Protein AF-A0A956IHJ5-F1 (afdb_monomer_lite)

Sequence (239 aa):
MALGIDVPEEQRDAATYAVAALHALGREERRGRRPVRLLEAGHATWNQFRGRLGARHLLELLLEDGAVTQPRAFTVPEGLDLSVLSHGLVAGWLSEVPSLALEAPGEDYIGEQAARLGVSTRLAKSSLHRLKPHHRVLELPGSGGQLAYHLVTTHDDVYLQDVFTIACGDWREATLAGLVAVEVGLSGDAPVWLDPELRRARKDGRVWDYVVGLDPAKGGRFESLLLQQWFPKATVLLV

pLDDT: mean 93.44, std 7.63, range [40.56, 98.62]

Structure (mmCIF, N/CA/C/O backbone):
data_AF-A0A956IHJ5-F1
#
_entry.id   AF-A0A956IHJ5-F1
#
loop_
_atom_site.group_PDB
_atom_site.id
_atom_site.type_symbol
_atom_site.label_atom_id
_atom_site.label_alt_id
_atom_site.label_comp_id
_atom_site.label_asym_id
_atom_site.label_entity_id
_atom_site.label_seq_id
_atom_site.pdbx_PDB_ins_code
_atom_site.Cartn_x
_atom_site.Cartn_y
_atom_site.Cartn_z
_atom_site.occupancy
_atom_site.B_iso_or_equiv
_atom_site.auth_seq_id
_atom_site.auth_comp_id
_atom_site.auth_asym_id
_atom_site.auth_atom_id
_atom_site.pdbx_PDB_model_num
ATOM 1 N N . MET A 1 1 ? -18.664 -1.219 -2.861 1.00 40.56 1 MET A N 1
ATOM 2 C CA . MET A 1 1 ? -18.929 0.176 -2.439 1.00 40.56 1 MET A CA 1
ATOM 3 C C . MET A 1 1 ? -19.395 0.142 -0.981 1.00 40.56 1 MET A C 1
ATOM 5 O O . MET A 1 1 ? -20.585 0.219 -0.742 1.00 40.56 1 MET A O 1
ATOM 9 N N . ALA A 1 2 ? -18.497 -0.123 -0.022 1.00 50.00 2 ALA A N 1
ATOM 10 C CA . ALA A 1 2 ? -18.907 -0.554 1.328 1.00 50.00 2 ALA A CA 1
ATOM 11 C C . ALA A 1 2 ? -18.588 0.433 2.466 1.00 50.00 2 ALA A C 1
ATOM 13 O O . ALA A 1 2 ? -18.935 0.140 3.590 1.00 50.00 2 ALA A O 1
ATOM 14 N N . LEU A 1 3 ? -17.941 1.572 2.185 1.00 59.00 3 LEU A N 1
ATOM 15 C CA . LEU A 1 3 ? -17.583 2.601 3.186 1.00 59.00 3 LEU A CA 1
ATOM 16 C C . LEU A 1 3 ? -17.992 4.012 2.700 1.00 59.00 3 LEU A C 1
ATOM 18 O O . LEU A 1 3 ? -17.379 5.024 3.043 1.00 59.00 3 LEU A O 1
ATOM 22 N N . GLY A 1 4 ? -18.986 4.060 1.804 1.00 53.56 4 GLY A N 1
ATOM 23 C CA . GLY A 1 4 ? -19.411 5.248 1.064 1.00 53.56 4 GLY A CA 1
ATOM 24 C C . GLY A 1 4 ? -20.445 6.067 1.824 1.00 53.56 4 GLY A C 1
ATOM 25 O O . GLY A 1 4 ? -21.629 6.008 1.511 1.00 53.56 4 GLY A O 1
ATOM 26 N N . ILE A 1 5 ? -19.988 6.845 2.799 1.00 54.56 5 ILE A N 1
ATOM 27 C CA . ILE A 1 5 ? -20.696 8.066 3.195 1.00 54.56 5 ILE A CA 1
ATOM 28 C C . ILE A 1 5 ? -20.313 9.142 2.172 1.00 54.56 5 ILE A C 1
ATOM 30 O O . ILE A 1 5 ? -19.213 9.100 1.625 1.00 54.56 5 ILE A O 1
ATOM 34 N N . ASP A 1 6 ? -21.220 10.064 1.866 1.00 69.88 6 ASP A N 1
ATOM 35 C CA . ASP A 1 6 ? -20.956 11.208 0.992 1.00 69.88 6 ASP A CA 1
ATOM 36 C C . ASP A 1 6 ? -19.855 12.076 1.635 1.00 69.88 6 ASP A C 1
ATOM 38 O O . ASP A 1 6 ? -20.114 12.888 2.525 1.00 69.88 6 ASP A O 1
ATOM 42 N N . VAL A 1 7 ? -18.592 11.788 1.302 1.00 80.44 7 VAL A N 1
ATOM 43 C CA . VAL A 1 7 ? -17.428 12.442 1.908 1.00 80.44 7 VAL A CA 1
ATOM 44 C C . VAL A 1 7 ? -17.191 13.771 1.184 1.00 80.44 7 VAL A C 1
ATOM 46 O O . VAL A 1 7 ? -16.996 13.755 -0.043 1.00 80.44 7 VAL A O 1
ATOM 49 N N . PRO A 1 8 ? -17.163 14.906 1.914 1.00 82.94 8 PRO A N 1
ATOM 50 C CA . PRO A 1 8 ? -16.840 16.209 1.339 1.00 82.94 8 PRO A CA 1
ATOM 51 C C . PRO A 1 8 ? -15.524 16.167 0.566 1.00 82.94 8 PRO A C 1
ATOM 53 O O . PRO A 1 8 ? -14.603 15.445 0.951 1.00 82.94 8 PRO A O 1
ATOM 56 N N . GLU A 1 9 ? -15.431 16.922 -0.528 1.00 84.44 9 GLU A N 1
ATOM 57 C CA . GLU A 1 9 ? -14.286 16.869 -1.442 1.00 84.44 9 GLU A CA 1
ATOM 58 C C . GLU A 1 9 ? -12.955 17.103 -0.719 1.00 84.44 9 GLU A C 1
ATOM 60 O O . GLU A 1 9 ? -11.996 16.364 -0.939 1.00 84.44 9 GLU A O 1
ATOM 65 N N . GLU A 1 10 ? -12.939 18.033 0.234 1.00 85.50 10 GLU A N 1
ATOM 66 C CA . GLU A 1 10 ? -11.783 18.364 1.062 1.00 85.50 10 GLU A CA 1
ATOM 67 C C . GLU A 1 10 ? -11.339 17.242 2.019 1.00 85.50 10 GLU A C 1
ATOM 69 O O . GLU A 1 10 ? -10.207 17.255 2.496 1.00 85.50 10 GLU A O 1
ATOM 74 N N . GLN A 1 11 ? -12.194 16.249 2.288 1.00 89.25 11 GLN A N 1
ATOM 75 C CA . GLN A 1 11 ? -11.894 15.106 3.162 1.00 89.25 11 GLN A CA 1
ATOM 76 C C . GLN A 1 11 ? -11.599 13.820 2.379 1.00 89.25 11 GLN A C 1
ATOM 78 O O . GLN A 1 11 ? -11.208 12.817 2.980 1.00 89.25 11 GLN A O 1
ATOM 83 N N . ARG A 1 12 ? -11.788 13.813 1.050 1.00 91.88 12 ARG A N 1
ATOM 84 C CA . ARG A 1 12 ? -11.755 12.583 0.239 1.00 91.88 12 ARG A CA 1
ATOM 85 C C . ARG A 1 12 ? -10.431 11.846 0.317 1.00 91.88 12 ARG A C 1
ATOM 87 O O . ARG A 1 12 ? -10.446 10.626 0.452 1.00 91.88 12 ARG A O 1
ATOM 94 N N . ASP A 1 13 ? -9.306 12.549 0.262 1.00 94.94 13 ASP A N 1
ATOM 95 C CA . ASP A 1 13 ? -7.992 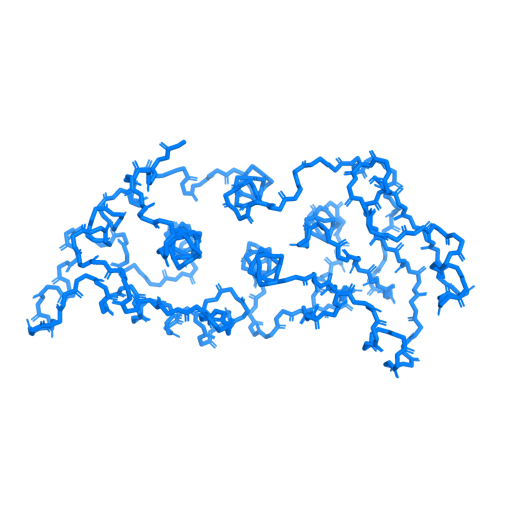11.899 0.290 1.00 94.94 13 ASP A CA 1
ATOM 96 C C . ASP A 1 13 ? -7.701 11.273 1.661 1.00 94.94 13 ASP A C 1
ATOM 98 O O . ASP A 1 13 ? -7.344 10.094 1.738 1.00 94.94 13 ASP A O 1
ATOM 102 N N . ALA A 1 14 ? -7.958 12.012 2.746 1.00 96.25 14 ALA A N 1
ATOM 103 C CA . ALA A 1 14 ? -7.818 11.509 4.112 1.00 96.25 14 ALA A CA 1
ATOM 104 C C . ALA A 1 14 ? -8.743 10.306 4.368 1.00 96.25 14 ALA A C 1
ATOM 106 O O . ALA A 1 14 ? -8.318 9.297 4.932 1.00 96.25 14 ALA A O 1
ATOM 107 N N . ALA A 1 15 ? -9.992 10.381 3.898 1.00 96.19 15 ALA A N 1
ATOM 108 C CA . ALA A 1 15 ? -10.959 9.295 3.999 1.00 96.19 15 ALA A CA 1
ATOM 109 C C . ALA A 1 15 ? -10.533 8.066 3.189 1.00 96.19 15 ALA A C 1
ATOM 111 O O . ALA A 1 15 ? -10.585 6.950 3.700 1.00 96.19 15 ALA A O 1
ATOM 112 N N . THR A 1 16 ? -10.073 8.265 1.952 1.00 96.75 16 THR A N 1
ATOM 113 C CA . THR A 1 16 ? -9.624 7.185 1.063 1.00 96.75 16 THR A CA 1
ATOM 114 C C . THR A 1 16 ? -8.462 6.421 1.687 1.00 96.75 16 THR A C 1
ATOM 116 O O . THR A 1 16 ? -8.499 5.189 1.749 1.00 96.75 16 THR A O 1
ATOM 119 N N . TYR A 1 17 ? -7.469 7.144 2.210 1.00 98.12 17 TYR A N 1
ATOM 120 C CA . TYR A 1 17 ? -6.358 6.555 2.946 1.00 98.12 17 TYR A CA 1
ATOM 121 C C . TYR A 1 17 ? -6.836 5.797 4.196 1.00 98.12 17 TYR A C 1
ATOM 123 O O . TYR A 1 17 ? -6.528 4.615 4.352 1.00 98.12 17 TYR A O 1
ATOM 131 N N . ALA A 1 18 ? -7.632 6.441 5.058 1.00 97.94 18 ALA A N 1
ATOM 132 C CA . ALA A 1 18 ? -8.097 5.852 6.314 1.00 97.94 18 ALA A CA 1
ATOM 133 C C . ALA A 1 18 ? -8.890 4.556 6.091 1.00 97.94 18 ALA A C 1
ATOM 135 O O . ALA A 1 18 ? -8.658 3.553 6.759 1.00 97.94 18 ALA A O 1
ATOM 136 N N . VAL A 1 19 ? -9.790 4.550 5.110 1.00 97.31 19 VAL A N 1
ATOM 137 C CA . VAL A 1 19 ? -10.592 3.386 4.717 1.00 97.31 19 VAL A CA 1
ATOM 138 C C . VAL A 1 19 ? -9.712 2.261 4.163 1.00 97.31 19 VAL A C 1
ATOM 140 O O . VAL A 1 19 ? -9.904 1.094 4.520 1.00 97.31 19 VAL A O 1
ATOM 143 N N . ALA A 1 20 ? -8.724 2.584 3.322 1.00 98.06 20 ALA A N 1
ATOM 144 C CA . ALA A 1 20 ? -7.775 1.599 2.811 1.00 98.06 20 ALA A CA 1
ATOM 145 C C . ALA A 1 20 ? -6.973 0.942 3.947 1.00 98.06 20 ALA A C 1
ATOM 147 O O . ALA A 1 20 ? -6.868 -0.289 3.994 1.00 98.06 20 ALA A O 1
ATOM 148 N N . ALA A 1 21 ? -6.485 1.751 4.889 1.00 98.31 21 ALA A N 1
ATOM 149 C CA . ALA A 1 21 ? -5.715 1.300 6.039 1.00 98.31 21 ALA A CA 1
ATOM 150 C C . ALA A 1 21 ? -6.557 0.493 7.043 1.00 98.31 21 ALA A C 1
ATOM 152 O O . ALA A 1 21 ? -6.111 -0.560 7.494 1.00 98.31 21 ALA A O 1
ATOM 153 N N . LEU A 1 22 ? -7.796 0.906 7.338 1.00 98.19 22 LEU A N 1
ATOM 154 C CA . LEU A 1 22 ? -8.719 0.144 8.190 1.00 98.19 22 LEU A CA 1
ATOM 155 C C . LEU A 1 22 ? -9.038 -1.234 7.600 1.00 98.19 22 LEU A C 1
ATOM 157 O O . LEU A 1 22 ? -9.044 -2.222 8.332 1.00 98.19 22 LEU A O 1
ATOM 161 N N . HIS A 1 23 ? -9.252 -1.329 6.282 1.00 98.12 23 HIS A N 1
ATOM 162 C CA . HIS A 1 23 ? -9.453 -2.626 5.631 1.00 98.12 23 HIS A CA 1
ATOM 163 C C . HIS A 1 23 ? -8.224 -3.532 5.810 1.00 98.12 23 HIS A C 1
ATOM 165 O O . HIS A 1 23 ? -8.366 -4.709 6.143 1.00 98.12 23 HIS A O 1
ATOM 171 N N . ALA A 1 24 ? -7.022 -2.975 5.644 1.00 98.25 24 ALA A N 1
ATOM 172 C CA . ALA A 1 24 ? -5.775 -3.709 5.817 1.00 98.25 24 ALA A CA 1
ATOM 173 C C . ALA A 1 24 ? -5.567 -4.180 7.264 1.00 98.25 24 ALA A C 1
ATOM 175 O O . ALA A 1 24 ? -5.260 -5.347 7.489 1.00 98.25 24 ALA A O 1
ATOM 176 N N . LEU A 1 25 ? -5.796 -3.309 8.250 1.00 98.38 25 LEU A N 1
ATOM 177 C CA . LEU A 1 25 ? -5.699 -3.659 9.670 1.00 98.38 25 LEU A CA 1
ATOM 178 C C . LEU A 1 25 ? -6.711 -4.742 10.055 1.00 98.38 25 LEU A C 1
ATOM 180 O O . LEU A 1 25 ? -6.343 -5.718 10.702 1.00 98.38 25 LEU A O 1
ATOM 184 N N . GLY A 1 26 ? -7.965 -4.618 9.607 1.00 98.00 26 GLY A N 1
ATOM 185 C CA . GLY A 1 26 ? -8.998 -5.620 9.874 1.00 98.00 26 GLY A CA 1
ATOM 186 C C . GLY A 1 26 ? -8.627 -6.982 9.290 1.00 98.00 26 GLY A C 1
ATOM 187 O O . GLY A 1 26 ? -8.802 -8.012 9.937 1.00 98.00 26 GLY A O 1
ATOM 188 N N . ARG A 1 27 ? -8.041 -6.992 8.091 1.00 97.94 27 ARG A N 1
ATOM 189 C CA . ARG A 1 27 ? -7.513 -8.202 7.455 1.00 97.94 27 ARG A CA 1
ATOM 190 C C . ARG A 1 27 ? -6.349 -8.813 8.238 1.00 97.94 27 ARG A C 1
ATOM 192 O O . ARG A 1 27 ? -6.328 -10.028 8.423 1.00 97.94 27 ARG A O 1
ATOM 199 N N . GLU A 1 28 ? -5.421 -8.003 8.741 1.00 97.75 28 GLU A N 1
ATOM 200 C CA . GLU A 1 28 ? -4.313 -8.484 9.575 1.00 97.75 28 GLU A CA 1
ATOM 201 C C . GLU A 1 28 ? -4.780 -9.101 10.893 1.00 97.75 28 GLU A C 1
ATOM 203 O O . GLU A 1 28 ? -4.297 -10.169 11.277 1.00 97.75 28 GLU A O 1
ATOM 208 N N . GLU A 1 29 ? -5.735 -8.464 11.571 1.00 97.81 29 GLU A N 1
ATOM 209 C CA . GLU A 1 29 ? -6.336 -9.013 12.788 1.00 97.81 29 GLU A CA 1
ATOM 210 C C . GLU A 1 29 ? -7.086 -10.314 12.496 1.00 97.81 29 GLU A C 1
ATOM 212 O O . GLU A 1 29 ? -6.919 -11.300 13.212 1.00 97.81 29 GLU A O 1
ATOM 217 N N . ARG A 1 30 ? -7.862 -10.359 11.402 1.00 97.62 30 ARG A N 1
ATOM 218 C CA . ARG A 1 30 ? -8.595 -11.564 10.991 1.00 97.62 30 ARG A CA 1
ATOM 219 C C . ARG A 1 30 ? -7.663 -12.742 10.711 1.00 97.62 30 ARG A C 1
ATOM 221 O O . ARG A 1 30 ? -7.997 -13.872 11.048 1.00 97.62 30 ARG A O 1
ATOM 228 N N . ARG A 1 31 ? -6.490 -12.478 10.134 1.00 95.94 31 ARG A N 1
ATOM 229 C CA . ARG A 1 31 ? -5.446 -13.480 9.865 1.00 95.94 31 ARG A CA 1
ATOM 230 C C . ARG A 1 31 ? -4.601 -13.841 11.088 1.00 95.94 31 ARG A C 1
ATOM 232 O O . ARG A 1 31 ? -3.691 -14.655 10.967 1.00 95.94 31 ARG A O 1
ATOM 239 N N . GLY A 1 32 ? -4.845 -13.216 12.240 1.00 95.94 32 GLY A N 1
ATOM 240 C CA . GLY A 1 32 ? -4.048 -13.419 13.449 1.00 95.94 32 GLY A CA 1
ATOM 241 C C . GLY A 1 32 ? -2.620 -12.870 13.353 1.00 95.94 32 GLY A C 1
ATOM 242 O O . GLY A 1 32 ? -1.779 -13.225 14.175 1.00 95.94 32 GLY A O 1
ATOM 243 N N . ARG A 1 33 ? -2.328 -12.005 12.368 1.00 94.62 33 ARG A N 1
ATOM 244 C CA . ARG A 1 33 ? -1.021 -11.334 12.225 1.00 94.62 33 ARG A CA 1
ATOM 245 C C . ARG A 1 33 ? -0.887 -10.123 13.151 1.00 94.62 33 ARG A C 1
ATOM 247 O O . ARG A 1 33 ? 0.222 -9.647 13.381 1.00 94.62 33 ARG A O 1
ATOM 254 N N . ARG A 1 34 ? -2.005 -9.638 13.704 1.00 94.69 34 ARG A N 1
ATOM 255 C CA . ARG A 1 34 ? -2.068 -8.539 14.677 1.00 94.69 34 ARG A CA 1
ATOM 256 C C . ARG A 1 34 ? -3.033 -8.858 15.827 1.00 94.69 34 ARG A C 1
ATOM 258 O O . ARG A 1 34 ? -3.986 -9.609 15.617 1.00 94.69 34 ARG A O 1
ATOM 265 N N . PRO A 1 35 ? -2.815 -8.289 17.030 1.00 94.06 35 PRO A N 1
ATOM 266 C CA . PRO A 1 35 ? -3.776 -8.379 18.126 1.00 94.06 35 PRO A CA 1
ATOM 267 C C . PRO A 1 35 ? -5.128 -7.784 17.733 1.00 94.06 35 PRO A C 1
ATOM 269 O O . PRO A 1 35 ? -5.169 -6.733 17.104 1.00 94.06 35 PRO A O 1
ATOM 272 N N . VAL A 1 36 ? -6.218 -8.421 18.160 1.00 96.06 36 VAL A N 1
ATOM 273 C CA . VAL A 1 36 ? -7.580 -7.972 17.851 1.00 96.06 36 VAL A CA 1
ATOM 274 C C . VAL A 1 36 ? -7.931 -6.723 18.659 1.00 96.06 36 VAL A C 1
ATOM 276 O O . VAL A 1 36 ? -8.017 -6.784 19.885 1.00 96.06 36 VAL A O 1
ATOM 279 N N . ARG A 1 37 ? -8.144 -5.599 17.974 1.00 94.19 37 ARG A N 1
ATOM 280 C CA . ARG A 1 37 ? -8.586 -4.321 18.552 1.00 94.19 37 ARG A CA 1
ATOM 281 C C . ARG A 1 37 ? -9.636 -3.654 17.677 1.00 94.19 37 ARG A C 1
ATOM 283 O O . ARG A 1 37 ? -10.637 -3.170 18.190 1.00 94.19 37 ARG A O 1
ATOM 290 N N . LEU A 1 38 ? -9.438 -3.665 16.362 1.00 95.75 38 LEU A N 1
ATOM 291 C CA . LEU A 1 38 ? -10.394 -3.166 15.379 1.00 95.75 38 LEU A CA 1
ATOM 292 C C . LEU A 1 38 ? -11.608 -4.095 15.245 1.00 95.75 38 LEU A C 1
ATOM 294 O O . LEU A 1 38 ? -12.737 -3.615 15.141 1.00 95.75 38 LEU A O 1
ATOM 298 N N . LEU A 1 39 ? -11.388 -5.412 15.285 1.00 96.88 39 LEU A N 1
ATOM 299 C CA . LEU A 1 39 ? -12.449 -6.425 15.240 1.00 96.88 39 LEU A CA 1
ATOM 300 C C . LEU A 1 39 ? -12.989 -6.807 16.629 1.00 96.88 39 LEU A C 1
ATOM 302 O O . LEU A 1 39 ? -13.813 -7.716 16.737 1.00 96.88 39 LEU A O 1
ATOM 306 N N . GLU A 1 40 ? -12.540 -6.137 17.694 1.00 95.75 40 GLU A N 1
ATOM 307 C CA . GLU A 1 40 ? -13.079 -6.333 19.040 1.00 95.75 40 GLU A CA 1
ATOM 308 C C . GLU A 1 40 ? -14.560 -5.924 19.080 1.00 95.75 40 GLU A C 1
ATOM 310 O O . GLU A 1 40 ? -14.928 -4.821 18.668 1.00 95.75 40 GLU A O 1
ATOM 315 N N . ALA A 1 41 ? -15.420 -6.798 19.612 1.00 92.56 41 ALA A N 1
ATOM 316 C CA . ALA A 1 41 ? -16.854 -6.542 19.697 1.00 92.56 41 ALA A CA 1
ATOM 317 C C . ALA A 1 41 ? -17.141 -5.242 20.469 1.00 92.56 41 ALA A C 1
ATOM 319 O O . ALA A 1 41 ? -16.843 -5.124 21.659 1.00 92.56 41 ALA A O 1
ATOM 320 N N . GLY A 1 42 ? -17.712 -4.259 19.768 1.00 89.62 42 GLY A N 1
ATOM 321 C CA . GLY A 1 42 ? -18.032 -2.948 20.327 1.00 89.62 42 GLY A CA 1
ATOM 322 C C . GLY A 1 42 ? -16.822 -2.175 20.856 1.00 89.62 42 GLY A C 1
ATOM 323 O O . GLY A 1 42 ? -17.024 -1.291 21.685 1.00 89.62 42 GLY A O 1
ATOM 324 N N . HIS A 1 43 ? -15.594 -2.517 20.440 1.00 94.25 43 HIS A N 1
ATOM 325 C CA . HIS A 1 43 ? -14.345 -1.889 20.897 1.00 94.25 43 HIS A CA 1
ATOM 326 C C . HIS A 1 43 ? -14.292 -1.749 22.428 1.00 94.25 43 HIS A C 1
ATOM 328 O O . HIS A 1 43 ? -14.033 -0.664 22.957 1.00 94.25 43 HIS A O 1
ATOM 334 N N . ALA A 1 44 ? -14.648 -2.822 23.146 1.00 93.62 44 ALA A N 1
ATOM 335 C CA . ALA A 1 44 ? -14.844 -2.821 24.596 1.00 93.62 44 ALA A CA 1
ATOM 336 C C . ALA A 1 44 ? -13.630 -2.274 25.365 1.00 93.62 44 ALA A C 1
ATOM 338 O O . ALA A 1 44 ? -13.793 -1.407 26.228 1.00 93.62 44 ALA A O 1
ATOM 339 N N . THR A 1 45 ? -12.419 -2.707 25.007 1.00 93.50 45 THR A N 1
ATOM 340 C CA . THR A 1 45 ? -11.174 -2.240 25.625 1.00 93.50 45 THR A CA 1
ATOM 341 C C . THR A 1 45 ? -10.983 -0.744 25.392 1.00 93.50 45 THR A C 1
ATOM 343 O O . THR A 1 45 ? -10.755 0.016 26.334 1.00 93.50 45 THR A O 1
ATOM 346 N N . TRP A 1 46 ? -11.141 -0.276 24.152 1.00 94.69 46 TRP A N 1
ATOM 347 C CA . TRP A 1 46 ? -11.056 1.154 23.849 1.00 94.69 46 TRP A CA 1
ATOM 348 C C . TRP A 1 46 ? -12.088 1.959 24.645 1.00 94.69 46 TRP A C 1
ATOM 350 O O . TRP A 1 46 ? -11.749 2.958 25.276 1.00 94.69 46 TRP A O 1
ATOM 360 N N . ASN A 1 47 ? -13.340 1.506 24.681 1.00 93.88 47 ASN A N 1
ATOM 361 C CA . ASN A 1 47 ? -14.416 2.191 25.391 1.00 93.88 47 ASN A CA 1
ATOM 362 C C . ASN A 1 47 ? -14.180 2.291 26.901 1.00 93.88 47 ASN A C 1
ATOM 364 O O . ASN A 1 47 ? -14.612 3.272 27.508 1.00 93.88 47 ASN A O 1
ATOM 368 N N . GLN A 1 48 ? -13.451 1.343 27.489 1.00 95.00 48 GLN A N 1
ATOM 369 C CA . GLN A 1 48 ? -13.047 1.393 28.891 1.00 95.00 48 GLN A CA 1
ATOM 370 C C . GLN A 1 48 ? -11.972 2.461 29.165 1.00 95.00 48 GLN A C 1
ATOM 372 O O . GLN A 1 48 ? -12.030 3.125 30.200 1.00 95.00 48 GLN A O 1
ATOM 377 N N . PHE A 1 49 ? -11.006 2.651 28.257 1.00 93.06 49 PHE A N 1
ATOM 378 C CA . PHE A 1 49 ? -9.817 3.483 28.511 1.00 93.06 49 PHE A CA 1
ATOM 379 C C . PHE A 1 49 ? -9.793 4.838 27.787 1.00 93.06 49 PHE A C 1
ATOM 381 O O . PHE A 1 49 ? -9.000 5.705 28.151 1.00 93.06 49 PHE A O 1
ATOM 388 N N . ARG A 1 50 ? -10.664 5.073 26.799 1.00 93.56 50 ARG A N 1
ATOM 389 C CA . ARG A 1 50 ? -10.595 6.259 25.923 1.00 93.56 50 ARG A CA 1
ATOM 390 C C . ARG A 1 50 ? -10.800 7.605 26.622 1.00 93.56 50 ARG A C 1
ATOM 392 O O . ARG A 1 50 ? -10.420 8.642 26.081 1.00 93.56 50 ARG A O 1
ATOM 399 N N . GLY A 1 51 ? -11.458 7.636 27.782 1.00 94.38 51 GLY A N 1
ATOM 400 C CA . GLY A 1 51 ? -11.844 8.886 28.443 1.00 94.38 51 GLY A CA 1
ATOM 401 C C . GLY A 1 51 ? -12.641 9.809 27.506 1.00 94.38 51 GLY A C 1
ATOM 402 O O . GLY A 1 51 ? -13.758 9.485 27.108 1.00 94.38 51 GLY A O 1
ATOM 403 N N . ARG A 1 52 ? -12.064 10.965 27.142 1.00 93.06 52 ARG A N 1
ATOM 404 C CA . ARG A 1 52 ? -12.677 11.954 26.225 1.00 93.06 52 ARG A CA 1
ATOM 405 C C . ARG A 1 52 ? -12.372 11.707 24.739 1.00 93.06 52 ARG A C 1
ATOM 407 O O . ARG A 1 52 ? -12.902 12.418 23.889 1.00 93.06 52 ARG A O 1
ATOM 414 N N . LEU A 1 53 ? -11.528 10.731 24.408 1.00 96.69 53 LEU A N 1
ATOM 415 C CA . LEU A 1 53 ? -11.106 10.457 23.034 1.00 96.69 53 LEU A CA 1
ATOM 416 C C . LEU A 1 53 ? -12.217 9.753 22.246 1.00 96.69 53 LEU A C 1
ATOM 418 O O . LEU A 1 53 ? -12.742 8.735 22.681 1.00 96.69 53 LEU A O 1
ATOM 422 N N . GLY A 1 54 ? -12.597 10.286 21.082 1.00 95.50 54 GLY A N 1
ATOM 423 C CA . GLY A 1 54 ? -13.564 9.664 20.160 1.00 95.50 54 GLY A CA 1
ATOM 424 C C . GLY A 1 54 ? -12.964 8.736 19.090 1.00 95.50 54 GLY A C 1
ATOM 425 O O . GLY A 1 54 ? -11.759 8.528 19.047 1.00 95.50 54 GLY A O 1
ATOM 426 N N . ALA A 1 55 ? -13.817 8.248 18.177 1.00 95.94 55 ALA A N 1
ATOM 427 C CA . ALA A 1 55 ? -13.485 7.261 17.134 1.00 95.94 55 ALA A CA 1
ATOM 428 C C . ALA A 1 55 ? -12.291 7.629 16.229 1.00 95.94 55 ALA A C 1
ATOM 430 O O . ALA A 1 55 ? -11.454 6.775 15.966 1.00 95.94 55 ALA A O 1
ATOM 431 N N . ARG A 1 56 ? -12.157 8.897 15.809 1.00 96.62 56 ARG A N 1
ATOM 432 C CA . ARG A 1 56 ? -10.967 9.378 15.085 1.00 96.62 56 ARG A CA 1
ATOM 433 C C . ARG A 1 56 ? -9.650 9.092 15.820 1.00 96.62 56 ARG A C 1
ATOM 435 O O . ARG A 1 56 ? -8.709 8.646 15.185 1.00 96.62 56 ARG A O 1
ATOM 442 N N . HIS A 1 57 ? -9.593 9.271 17.140 1.00 97.50 57 HIS A N 1
ATOM 443 C CA . HIS A 1 57 ? -8.367 8.987 17.896 1.00 97.50 57 HIS A CA 1
ATOM 444 C C . HIS A 1 57 ? -8.074 7.483 17.976 1.00 97.50 57 HIS A C 1
ATOM 446 O O . HIS A 1 57 ? -6.916 7.096 18.044 1.00 97.50 57 HIS A O 1
ATOM 452 N N . LEU A 1 58 ? -9.104 6.624 17.950 1.00 97.50 58 LEU A N 1
ATOM 453 C CA . LEU A 1 58 ? -8.895 5.178 17.821 1.00 97.50 58 LEU A CA 1
ATOM 454 C C . LEU A 1 58 ? -8.287 4.843 16.455 1.00 97.50 58 LEU A C 1
ATOM 456 O O . LEU A 1 58 ? -7.349 4.059 16.394 1.00 97.50 58 LEU A O 1
ATOM 460 N N . LEU A 1 59 ? -8.786 5.452 15.374 1.00 97.75 59 LEU A N 1
ATOM 461 C CA . LEU A 1 59 ? -8.183 5.318 14.045 1.00 97.75 59 LEU A CA 1
ATOM 462 C C . LEU A 1 59 ? -6.709 5.751 14.060 1.00 97.75 59 LEU A C 1
ATOM 464 O O . LEU A 1 59 ? -5.864 4.985 13.616 1.00 97.75 59 LEU A O 1
ATOM 468 N N . GLU A 1 60 ? -6.399 6.937 14.588 1.00 97.81 60 GLU A N 1
ATOM 469 C CA . GLU A 1 60 ? -5.021 7.444 14.697 1.00 97.81 60 GLU A CA 1
ATOM 470 C C . GLU A 1 60 ? -4.126 6.467 15.478 1.00 97.81 60 GLU A C 1
ATOM 472 O O . GLU A 1 60 ? -3.085 6.063 14.969 1.00 97.81 60 GLU A O 1
ATOM 477 N N . LEU A 1 61 ? -4.581 5.981 16.638 1.00 97.25 61 LEU A N 1
ATOM 478 C CA . LEU A 1 61 ? -3.849 5.000 17.446 1.00 97.25 61 LEU A CA 1
ATOM 479 C C . LEU A 1 61 ? -3.598 3.680 16.696 1.00 97.25 61 LEU A C 1
ATOM 481 O O . LEU A 1 61 ? -2.500 3.129 16.745 1.00 97.25 61 LEU A O 1
ATOM 485 N N . LEU A 1 62 ? -4.606 3.161 15.990 1.00 97.75 62 LEU A N 1
ATOM 486 C CA . LEU A 1 62 ? -4.473 1.935 15.197 1.00 97.75 62 LEU A CA 1
ATOM 487 C C . LEU A 1 62 ? -3.453 2.098 14.059 1.00 97.75 62 LEU A C 1
ATOM 489 O O . LEU A 1 62 ? -2.721 1.157 13.750 1.00 97.75 62 LEU A O 1
ATOM 493 N N . LEU A 1 63 ? -3.400 3.281 13.441 1.00 98.12 63 LEU A N 1
ATOM 494 C CA . LEU A 1 63 ? -2.425 3.607 12.402 1.00 98.12 63 LEU A CA 1
ATOM 495 C C . LEU A 1 63 ? -1.013 3.752 12.973 1.00 98.12 63 LEU A C 1
ATOM 497 O O . LEU A 1 63 ? -0.080 3.197 12.399 1.00 98.12 63 LEU A O 1
ATOM 501 N N . GLU A 1 64 ? -0.856 4.435 14.107 1.00 97.50 64 GLU A N 1
ATOM 502 C CA . GLU A 1 64 ? 0.426 4.568 14.807 1.00 97.50 64 GLU A CA 1
ATOM 503 C C . GLU A 1 64 ? 1.007 3.191 15.162 1.00 97.50 64 GLU A C 1
ATOM 505 O O . GLU A 1 64 ? 2.144 2.885 14.799 1.00 97.50 64 GLU A O 1
ATOM 510 N N . ASP A 1 65 ? 0.201 2.310 15.759 1.00 96.50 65 ASP A N 1
ATOM 511 C CA . ASP A 1 65 ? 0.604 0.936 16.079 1.00 96.50 65 ASP A CA 1
ATOM 512 C C . ASP A 1 65 ? 0.869 0.089 14.823 1.00 96.50 65 ASP A C 1
ATOM 514 O O . ASP A 1 65 ? 1.772 -0.759 14.784 1.00 96.50 65 ASP A O 1
ATOM 518 N N . GLY A 1 66 ? 0.087 0.314 13.765 1.00 96.81 66 GLY A N 1
ATOM 519 C CA . GLY A 1 66 ? 0.324 -0.241 12.437 1.00 96.81 66 GLY A CA 1
ATOM 520 C C . GLY A 1 66 ? 1.719 0.109 11.922 1.00 96.81 66 GLY A C 1
ATOM 521 O O . GLY A 1 66 ? 2.491 -0.770 11.518 1.00 96.81 66 GLY A O 1
ATOM 522 N N . ALA A 1 67 ? 2.050 1.396 11.992 1.00 97.38 67 ALA A N 1
ATOM 523 C CA . ALA A 1 67 ? 3.247 1.987 11.419 1.00 97.38 67 ALA A CA 1
ATOM 524 C C . ALA A 1 67 ? 4.537 1.530 12.107 1.00 97.38 67 ALA A C 1
ATOM 526 O O . ALA A 1 67 ? 5.577 1.501 11.457 1.00 97.38 67 ALA A O 1
ATOM 527 N N . VAL A 1 68 ? 4.479 1.096 13.373 1.00 95.69 68 VAL A N 1
ATOM 528 C CA . VAL A 1 68 ? 5.642 0.529 14.086 1.00 95.69 68 VAL A CA 1
ATOM 529 C C . VAL A 1 68 ? 6.259 -0.647 13.328 1.00 95.69 68 VAL A C 1
ATOM 531 O O . VAL A 1 68 ? 7.475 -0.810 13.301 1.00 95.69 68 VAL A O 1
ATOM 534 N N . THR A 1 69 ? 5.422 -1.485 12.720 1.00 94.19 69 THR A N 1
ATOM 535 C CA . THR A 1 69 ? 5.869 -2.694 12.011 1.00 94.19 69 THR A CA 1
ATOM 536 C C . THR A 1 69 ? 5.807 -2.536 10.504 1.00 94.19 69 THR A C 1
ATOM 538 O O . THR A 1 69 ? 6.613 -3.134 9.809 1.00 94.19 69 THR A O 1
ATOM 541 N N . GLN A 1 70 ? 4.871 -1.748 9.979 1.00 96.31 70 GLN A N 1
ATOM 542 C CA . GLN A 1 70 ? 4.636 -1.603 8.540 1.00 96.31 70 GLN A CA 1
ATOM 543 C C . GLN A 1 70 ? 4.463 -0.111 8.190 1.00 96.31 70 GLN A C 1
ATOM 545 O O . GLN A 1 70 ? 3.379 0.315 7.779 1.00 96.31 70 GLN A O 1
ATOM 550 N N . PRO A 1 71 ? 5.518 0.712 8.358 1.00 96.38 71 PRO A N 1
ATOM 551 C CA . PRO A 1 71 ? 5.435 2.173 8.283 1.00 96.38 71 PRO A CA 1
ATOM 552 C C . PRO A 1 71 ? 4.882 2.670 6.950 1.00 96.38 71 PRO A C 1
ATOM 554 O O . PRO A 1 71 ? 4.005 3.526 6.919 1.00 96.38 71 PRO A O 1
ATOM 557 N N . ARG A 1 72 ? 5.306 2.082 5.824 1.00 95.62 72 ARG A N 1
ATOM 558 C CA . ARG A 1 72 ? 4.857 2.526 4.494 1.00 95.62 72 ARG A CA 1
ATOM 559 C C . ARG A 1 72 ? 3.341 2.413 4.286 1.00 95.62 72 ARG A C 1
ATOM 561 O O . ARG A 1 72 ? 2.792 3.175 3.497 1.00 95.62 72 ARG A O 1
ATOM 568 N N . ALA A 1 73 ? 2.691 1.462 4.954 1.00 96.94 73 ALA A N 1
ATOM 569 C CA . ALA A 1 73 ? 1.255 1.234 4.837 1.00 96.94 73 ALA A CA 1
ATOM 570 C C . ALA A 1 73 ? 0.425 2.135 5.763 1.00 96.94 73 ALA A C 1
ATOM 572 O O . ALA A 1 73 ? -0.686 2.509 5.394 1.00 96.94 73 ALA A O 1
ATOM 573 N N . PHE A 1 74 ? 0.946 2.442 6.957 1.00 98.06 74 PHE A N 1
ATOM 574 C CA . PHE A 1 74 ? 0.146 2.995 8.057 1.00 98.06 74 PHE A CA 1
ATOM 575 C C . PHE A 1 74 ? 0.624 4.349 8.589 1.00 98.06 74 PHE A C 1
ATOM 577 O O . PHE A 1 74 ? -0.114 5.006 9.325 1.00 98.06 74 PHE A O 1
ATOM 584 N N . THR A 1 75 ? 1.811 4.821 8.201 1.00 97.56 75 THR A N 1
ATOM 585 C CA . THR A 1 75 ? 2.171 6.227 8.393 1.00 97.56 75 THR A CA 1
ATOM 586 C C . THR A 1 75 ? 1.309 7.083 7.475 1.00 97.56 75 THR A C 1
ATOM 588 O O . THR A 1 75 ? 1.308 6.886 6.258 1.00 97.56 75 THR A O 1
ATOM 591 N N . VAL A 1 76 ? 0.597 8.049 8.063 1.00 97.75 76 VAL A N 1
ATOM 592 C CA . VAL A 1 76 ? -0.231 9.003 7.318 1.00 97.75 76 VAL A CA 1
ATOM 593 C C . VAL A 1 76 ? 0.635 9.707 6.267 1.00 97.75 76 VAL A C 1
ATOM 595 O O . VAL A 1 76 ? 1.669 10.278 6.629 1.00 97.75 76 VAL A O 1
ATOM 598 N N . PRO A 1 77 ? 0.259 9.657 4.977 1.00 96.81 77 PRO A N 1
ATOM 599 C CA . PRO A 1 77 ? 1.021 10.317 3.935 1.00 96.81 77 PRO A CA 1
ATOM 600 C C . PRO A 1 77 ? 1.173 11.818 4.169 1.00 96.81 77 PRO A C 1
ATOM 602 O O . PRO A 1 77 ? 0.268 12.485 4.672 1.00 96.81 77 PRO A O 1
ATOM 605 N N . GLU A 1 78 ? 2.317 12.355 3.752 1.00 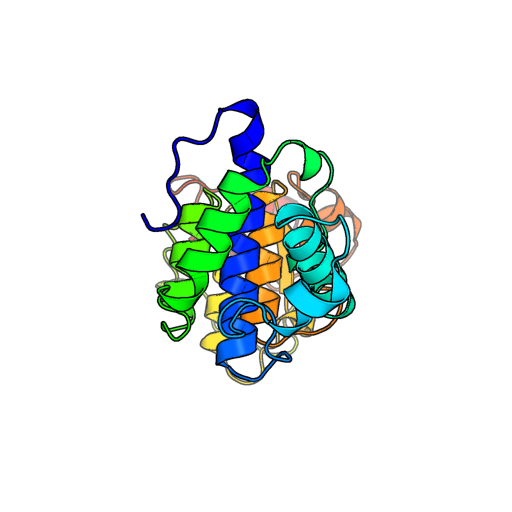93.88 78 GLU A N 1
ATOM 606 C CA . GLU A 1 78 ? 2.591 13.786 3.839 1.00 93.88 78 GLU A CA 1
ATOM 607 C C . GLU A 1 78 ? 1.517 14.596 3.097 1.00 93.88 78 GLU A C 1
ATOM 609 O O . GLU A 1 78 ? 1.137 14.271 1.971 1.00 93.88 78 GLU A O 1
ATOM 614 N N . GLY A 1 79 ? 1.025 15.653 3.744 1.00 91.62 79 GLY A N 1
ATOM 615 C CA . GLY A 1 79 ? -0.031 16.512 3.209 1.00 91.62 79 GLY A CA 1
ATOM 616 C C . GLY A 1 79 ? -1.457 16.024 3.474 1.00 91.62 79 GLY A C 1
ATOM 617 O O . GLY A 1 79 ? -2.388 16.787 3.230 1.00 91.62 79 GLY A O 1
ATOM 618 N N . LEU A 1 80 ? -1.649 14.811 4.007 1.00 95.56 80 LEU A N 1
ATOM 619 C CA . LEU A 1 80 ? -2.953 14.375 4.505 1.00 95.56 80 LEU A CA 1
ATOM 620 C C . LEU A 1 80 ? -3.109 14.731 5.983 1.00 95.56 80 LEU A C 1
ATOM 622 O O . LEU A 1 80 ? -2.203 14.525 6.787 1.00 95.56 80 LEU A O 1
ATOM 626 N N . ASP A 1 81 ? -4.290 15.224 6.340 1.00 94.88 81 ASP A N 1
ATOM 627 C CA . ASP A 1 81 ? -4.664 15.514 7.719 1.00 94.88 81 ASP A CA 1
ATOM 628 C C . ASP A 1 81 ? -5.890 14.679 8.093 1.00 94.88 81 ASP A C 1
ATOM 630 O O . ASP A 1 81 ? -6.957 14.844 7.510 1.00 94.88 81 ASP A O 1
ATOM 634 N N . LEU A 1 82 ? -5.751 13.771 9.063 1.00 95.62 82 LEU A N 1
ATOM 635 C CA . LEU A 1 82 ? -6.878 12.972 9.553 1.00 95.62 82 LEU A CA 1
ATOM 636 C C . LEU A 1 82 ? -7.807 13.772 10.473 1.00 95.62 82 LEU A C 1
ATOM 638 O O . LEU A 1 82 ? -8.942 13.349 10.694 1.00 95.62 82 LEU A O 1
ATOM 642 N N . SER A 1 83 ? -7.369 14.928 10.985 1.00 94.81 83 SER A N 1
ATOM 643 C CA . SER A 1 83 ? -8.154 15.770 11.892 1.00 94.81 83 SER A CA 1
ATOM 644 C C . SER A 1 83 ? -9.417 16.342 11.244 1.00 94.81 83 SER A C 1
ATOM 646 O O . SER A 1 83 ? -10.399 16.609 11.940 1.00 94.81 83 SER A O 1
ATOM 648 N N . VAL A 1 84 ? -9.427 16.432 9.910 1.00 94.19 84 VAL A N 1
ATOM 649 C CA . VAL A 1 84 ? -10.583 16.856 9.107 1.00 94.19 84 VAL A CA 1
ATOM 650 C C . VAL A 1 84 ? -11.727 15.836 9.131 1.00 94.19 84 VAL A C 1
ATOM 652 O O . VAL A 1 84 ? -12.864 16.182 8.816 1.00 94.19 84 VAL A O 1
ATOM 655 N N . LEU A 1 85 ? -11.452 14.581 9.506 1.00 94.81 85 LEU A N 1
ATOM 656 C CA . LEU A 1 85 ? -12.443 13.511 9.533 1.00 94.81 85 LEU A CA 1
ATOM 657 C C . LEU A 1 85 ? -13.309 13.606 10.791 1.00 94.81 85 LEU A C 1
ATOM 659 O O . 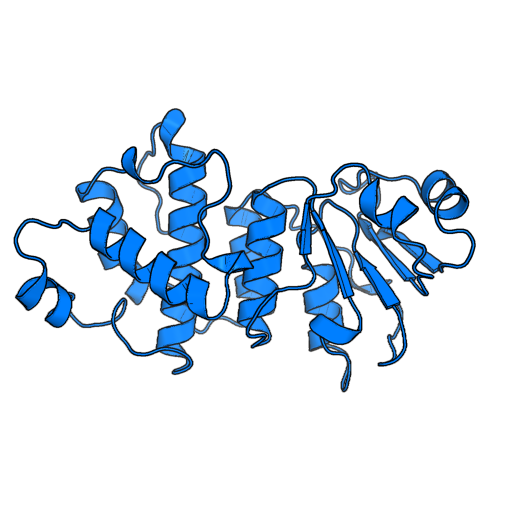LEU A 1 85 ? -12.825 13.592 11.926 1.00 94.81 85 LEU A O 1
ATOM 663 N N . SER A 1 86 ? -14.629 13.641 10.612 1.00 93.31 86 SER A N 1
ATOM 664 C CA . SER A 1 86 ? -15.537 13.676 11.759 1.00 93.31 86 SER A CA 1
ATOM 665 C C . SER A 1 86 ? -15.526 12.356 12.544 1.00 93.31 86 SER A C 1
ATOM 667 O O . SER A 1 86 ? -15.412 11.264 11.985 1.00 93.31 86 SER A O 1
ATOM 669 N N . HIS A 1 87 ? -15.733 12.434 13.862 1.00 93.62 87 HIS A N 1
ATOM 670 C CA . HIS A 1 87 ? -15.863 11.237 14.697 1.00 93.62 87 HIS A CA 1
ATOM 671 C C . HIS A 1 87 ? -17.015 10.322 14.257 1.00 93.62 87 HIS A C 1
ATOM 673 O O . HIS A 1 87 ? -16.879 9.109 14.371 1.00 93.62 87 HIS A O 1
ATOM 679 N N . GLY A 1 88 ? -18.129 10.883 13.770 1.00 93.31 88 GLY A N 1
ATOM 680 C CA . GLY A 1 88 ? -19.281 10.106 13.303 1.00 93.31 88 GLY A CA 1
ATOM 681 C C . GLY A 1 88 ? -18.972 9.307 12.038 1.00 93.31 88 GLY A C 1
ATOM 682 O O . GLY A 1 88 ? -19.312 8.131 11.965 1.00 93.31 88 GLY A O 1
ATOM 683 N N . LEU A 1 89 ? -18.253 9.921 11.094 1.00 93.12 89 LEU A N 1
ATOM 684 C CA . LEU A 1 89 ? -17.790 9.265 9.871 1.00 93.12 89 LEU A CA 1
ATOM 685 C C . LEU A 1 89 ? -16.879 8.072 10.196 1.00 93.12 89 LEU A C 1
ATOM 687 O O . LEU A 1 89 ? -17.144 6.953 9.765 1.00 93.12 89 LEU A O 1
ATOM 691 N N . VAL A 1 90 ? -15.863 8.294 11.038 1.00 95.75 90 VAL A N 1
ATOM 692 C CA . VAL A 1 90 ? -14.936 7.229 11.451 1.00 95.75 90 VAL A CA 1
ATOM 693 C C . VAL A 1 90 ? -15.654 6.138 12.248 1.00 95.75 90 VAL A C 1
ATOM 695 O O . VAL A 1 90 ? -15.391 4.960 12.034 1.00 95.75 90 VAL A O 1
ATOM 698 N N . ALA A 1 91 ? -16.583 6.495 13.141 1.00 95.12 91 ALA A N 1
ATOM 699 C CA . ALA A 1 91 ? -17.376 5.515 13.884 1.00 95.12 91 ALA A CA 1
ATOM 700 C C . ALA A 1 91 ? -18.207 4.614 12.953 1.00 95.12 91 ALA A C 1
ATOM 702 O O . ALA A 1 91 ? -18.261 3.406 13.180 1.00 95.12 91 ALA A O 1
ATOM 703 N N . GLY A 1 92 ? -18.795 5.187 11.895 1.00 94.12 92 GLY A N 1
ATOM 704 C CA . GLY A 1 92 ? -19.482 4.434 10.844 1.00 94.12 92 GLY A CA 1
ATOM 705 C C . GLY A 1 92 ? -18.563 3.390 10.218 1.00 94.12 92 GLY A C 1
ATOM 706 O O . GLY A 1 92 ? -18.855 2.198 10.282 1.00 94.12 92 GLY A O 1
ATOM 707 N N . TRP A 1 93 ? -17.390 3.811 9.740 1.00 95.00 93 TRP A N 1
ATOM 708 C CA . TRP A 1 93 ? -16.419 2.893 9.141 1.00 95.00 93 TRP A CA 1
ATOM 709 C C . TRP A 1 93 ? -15.965 1.793 10.095 1.00 95.00 93 TRP A C 1
ATOM 711 O O . TRP A 1 93 ? -15.970 0.625 9.722 1.00 95.00 93 TRP A O 1
ATOM 721 N N . LEU A 1 94 ? -15.606 2.142 11.336 1.00 95.69 94 LEU A N 1
ATOM 722 C CA . LEU A 1 94 ? -15.179 1.168 12.344 1.00 95.69 94 LEU A CA 1
ATOM 723 C C . LEU A 1 94 ? -16.251 0.096 12.600 1.00 95.69 94 LEU A C 1
ATOM 725 O O . LEU A 1 94 ? -15.907 -1.059 12.844 1.00 95.69 94 LEU A O 1
ATOM 729 N N . SER A 1 95 ? -17.536 0.459 12.525 1.00 93.75 95 SER A N 1
ATOM 730 C CA . SER A 1 95 ? -18.651 -0.488 12.659 1.00 93.75 95 SER A CA 1
ATOM 731 C C . SER A 1 95 ? -18.852 -1.378 11.425 1.00 93.75 95 SER A C 1
ATOM 733 O O . SER A 1 95 ? -19.330 -2.503 11.553 1.00 93.75 95 SER A O 1
ATOM 735 N N . GLU A 1 96 ? -18.447 -0.905 10.244 1.00 94.19 96 GLU A N 1
ATOM 736 C CA . GLU A 1 96 ? -18.579 -1.620 8.971 1.00 94.19 96 GLU A CA 1
ATOM 737 C C . GLU A 1 96 ? -17.410 -2.581 8.710 1.00 94.19 96 GLU A C 1
ATOM 739 O O . GLU A 1 96 ? -17.611 -3.600 8.046 1.00 94.19 96 GLU A O 1
ATOM 744 N N . VAL A 1 97 ? -16.208 -2.328 9.256 1.00 95.00 97 VAL A N 1
ATOM 745 C CA . VAL A 1 97 ? -15.012 -3.171 9.026 1.00 95.00 97 VAL A CA 1
ATOM 746 C C . VAL A 1 97 ? -15.272 -4.676 9.213 1.00 95.00 97 VAL A C 1
ATOM 748 O O . VAL A 1 97 ? -14.873 -5.440 8.331 1.00 95.00 97 VAL A O 1
ATOM 751 N N . PRO A 1 98 ? -15.949 -5.151 10.281 1.00 94.31 98 PRO A N 1
ATOM 752 C CA . PRO A 1 98 ? -16.193 -6.583 10.469 1.00 94.31 98 PRO A CA 1
ATOM 753 C C . PRO A 1 98 ? -17.031 -7.243 9.363 1.00 94.31 98 PRO A C 1
ATOM 755 O O . PRO A 1 98 ? -16.998 -8.466 9.241 1.00 94.31 98 PRO A O 1
ATOM 758 N N . SER A 1 99 ? -17.780 -6.454 8.583 1.00 93.75 99 SER A N 1
ATOM 759 C CA . SER A 1 99 ? -18.622 -6.923 7.473 1.00 93.75 99 SER A CA 1
ATOM 760 C C . SER A 1 99 ? -17.895 -6.990 6.123 1.00 93.75 99 SER A C 1
ATOM 762 O O . SER A 1 99 ? -18.445 -7.514 5.155 1.00 93.75 99 SER A O 1
ATOM 764 N N . LEU A 1 100 ? -16.665 -6.469 6.041 1.00 94.25 100 LEU A N 1
ATOM 765 C CA . LEU A 1 100 ? -15.855 -6.514 4.825 1.00 94.25 100 LEU A CA 1
ATOM 766 C C . LEU A 1 100 ? -15.383 -7.945 4.519 1.00 94.25 100 LEU A C 1
ATOM 768 O O . LEU A 1 100 ? -15.305 -8.804 5.399 1.00 94.25 100 LEU A O 1
ATOM 772 N N . ALA A 1 101 ? -14.989 -8.189 3.268 1.00 94.75 101 ALA A N 1
ATOM 773 C CA . ALA A 1 101 ? -14.407 -9.455 2.823 1.00 94.75 101 ALA A CA 1
ATOM 774 C C . ALA A 1 101 ? -12.939 -9.607 3.281 1.00 94.75 101 ALA A C 1
ATOM 776 O O . ALA A 1 101 ? -12.018 -9.728 2.476 1.00 94.75 101 ALA A O 1
ATOM 777 N N . LEU A 1 102 ? -12.713 -9.614 4.599 1.00 96.75 102 LEU A N 1
ATOM 778 C CA . LEU A 1 102 ? -11.378 -9.595 5.214 1.00 96.75 102 LEU A CA 1
ATOM 779 C C . LEU A 1 102 ? -10.515 -10.817 4.866 1.00 96.75 102 LEU A C 1
ATOM 781 O O . LEU A 1 102 ? -9.295 -10.751 4.980 1.00 96.75 102 LEU A O 1
ATOM 785 N N . GLU A 1 103 ? -11.123 -11.913 4.411 1.00 96.19 103 GLU A N 1
ATOM 786 C CA . GLU A 1 103 ? -10.452 -13.165 4.028 1.00 96.19 103 GLU A CA 1
ATOM 787 C C . GLU A 1 103 ? -10.434 -13.399 2.511 1.00 96.19 103 GLU A C 1
ATOM 789 O O . GLU A 1 103 ? -10.042 -14.474 2.066 1.00 96.19 103 GLU A O 1
ATOM 794 N N . ALA A 1 104 ? -10.818 -12.399 1.703 1.00 95.44 104 ALA A N 1
ATOM 795 C CA . ALA A 1 104 ? -10.743 -12.492 0.245 1.00 95.44 104 ALA A CA 1
ATOM 796 C C . ALA A 1 104 ? -9.332 -12.908 -0.219 1.00 95.44 104 ALA A C 1
ATOM 798 O O . ALA A 1 104 ? -8.353 -12.569 0.461 1.00 95.44 104 ALA A O 1
ATOM 799 N N . PRO A 1 105 ? -9.182 -13.603 -1.360 1.00 96.62 105 PRO A N 1
ATOM 800 C CA . PRO A 1 105 ? -7.875 -13.879 -1.950 1.00 96.62 105 PRO A CA 1
ATOM 801 C C . PRO A 1 105 ? -7.017 -12.614 -2.064 1.00 96.62 105 PRO A C 1
ATOM 803 O O . PRO A 1 105 ? -7.529 -11.512 -2.253 1.00 96.62 105 PRO A O 1
ATOM 806 N N . GLY A 1 106 ? -5.699 -12.752 -1.910 1.00 95.38 106 GLY A N 1
ATOM 807 C CA . GLY A 1 106 ? -4.800 -11.596 -1.895 1.00 95.38 106 GLY A CA 1
ATOM 808 C C . GLY A 1 106 ? -4.821 -10.788 -3.195 1.00 95.38 106 GLY A C 1
ATOM 809 O O . GLY A 1 106 ? -4.792 -9.563 -3.141 1.00 95.38 106 GLY A O 1
ATOM 810 N N . GLU A 1 107 ? -4.965 -11.448 -4.347 1.00 94.31 107 GLU A N 1
ATOM 811 C CA . GLU A 1 107 ? -5.105 -10.772 -5.641 1.00 94.31 107 GLU A CA 1
ATOM 812 C C . GLU A 1 107 ? -6.371 -9.907 -5.712 1.00 94.31 107 GLU A C 1
ATOM 814 O O . GLU A 1 107 ? -6.279 -8.738 -6.092 1.00 94.31 107 GLU A O 1
ATOM 819 N N . ASP A 1 108 ? -7.514 -10.441 -5.274 1.00 95.94 108 ASP A N 1
ATOM 820 C CA . ASP A 1 108 ? -8.781 -9.705 -5.226 1.00 95.94 108 ASP A CA 1
ATOM 821 C C . ASP A 1 108 ? -8.677 -8.514 -4.266 1.00 95.94 108 ASP A C 1
ATOM 823 O O . ASP A 1 108 ? -9.015 -7.385 -4.619 1.00 95.94 108 ASP A O 1
ATOM 827 N N . TYR A 1 109 ? -8.116 -8.744 -3.075 1.00 97.25 109 TYR A N 1
ATOM 828 C CA . TYR A 1 109 ? -7.896 -7.707 -2.068 1.00 97.25 109 TYR A CA 1
ATOM 829 C C . TYR A 1 109 ? -7.015 -6.560 -2.589 1.00 97.25 109 TYR A C 1
ATOM 831 O O . TYR A 1 109 ? -7.368 -5.389 -2.431 1.00 97.25 109 TYR A O 1
ATOM 839 N N . ILE A 1 110 ? -5.880 -6.870 -3.224 1.00 97.75 110 ILE A N 1
ATOM 840 C CA . ILE A 1 110 ? -4.981 -5.853 -3.782 1.00 97.75 110 ILE A CA 1
ATOM 841 C C . ILE A 1 110 ? -5.657 -5.104 -4.937 1.00 97.75 110 ILE A C 1
ATOM 843 O O . ILE A 1 110 ? -5.542 -3.880 -5.005 1.00 97.75 110 ILE A O 1
ATOM 847 N N . GLY A 1 111 ? -6.410 -5.796 -5.797 1.00 96.25 111 GLY A N 1
ATOM 848 C CA . GLY A 1 111 ? -7.184 -5.164 -6.867 1.00 96.25 111 GLY A CA 1
ATOM 849 C C . GLY A 1 111 ? -8.250 -4.195 -6.342 1.00 96.25 111 GLY A C 1
ATOM 850 O O . GLY A 1 111 ? -8.387 -3.080 -6.852 1.00 96.25 111 GLY A O 1
ATOM 851 N N . GLU A 1 112 ? -8.966 -4.566 -5.279 1.00 96.00 112 GLU A N 1
ATOM 852 C CA . GLU A 1 112 ? -9.934 -3.686 -4.616 1.00 96.00 112 GLU A CA 1
ATOM 853 C C . GLU A 1 112 ? -9.269 -2.474 -3.950 1.00 96.00 112 GLU A C 1
ATOM 855 O O . GLU A 1 112 ? -9.796 -1.360 -4.031 1.00 96.00 112 GLU A O 1
ATOM 860 N N . GLN A 1 113 ? -8.112 -2.663 -3.306 1.00 97.88 113 GLN A N 1
ATOM 861 C CA . GLN A 1 113 ? -7.343 -1.561 -2.720 1.00 97.88 113 GLN A CA 1
ATOM 862 C C . GLN A 1 113 ? -6.812 -0.609 -3.795 1.00 97.88 113 GLN A C 1
ATOM 864 O O . GLN A 1 113 ? -6.881 0.605 -3.610 1.00 97.88 113 GLN A O 1
ATOM 869 N N . ALA A 1 114 ? -6.348 -1.131 -4.933 1.00 97.25 114 ALA A N 1
ATOM 870 C CA . ALA A 1 114 ? -5.923 -0.318 -6.068 1.00 97.25 114 ALA A CA 1
ATOM 871 C C . ALA A 1 114 ? -7.079 0.540 -6.598 1.00 97.25 114 ALA A C 1
ATOM 873 O O . ALA A 1 114 ? -6.937 1.757 -6.708 1.00 97.25 114 ALA A O 1
ATOM 874 N N . ALA A 1 115 ? -8.250 -0.068 -6.821 1.00 96.12 115 ALA A N 1
ATOM 875 C CA . ALA A 1 115 ? -9.449 0.651 -7.248 1.00 96.12 115 ALA A CA 1
ATOM 876 C C . ALA A 1 115 ? -9.857 1.745 -6.248 1.00 96.12 115 ALA A C 1
ATOM 878 O O . ALA A 1 115 ? -10.184 2.861 -6.645 1.00 96.12 115 ALA A O 1
ATOM 879 N N . ARG A 1 116 ? -9.811 1.440 -4.946 1.00 95.00 116 ARG A N 1
ATOM 880 C CA . ARG A 1 116 ? -10.119 2.392 -3.871 1.00 95.00 116 ARG A CA 1
ATOM 881 C C . ARG A 1 116 ? -9.156 3.572 -3.845 1.00 95.00 116 ARG A C 1
ATOM 883 O O . ARG A 1 116 ? -9.597 4.702 -3.691 1.00 95.00 116 ARG A O 1
ATOM 890 N N . LEU A 1 117 ? -7.864 3.303 -4.002 1.00 96.50 117 LEU A N 1
ATOM 891 C CA . LEU A 1 117 ? -6.814 4.315 -4.054 1.00 96.50 117 LEU A CA 1
ATOM 892 C C . LEU A 1 117 ? -6.742 5.009 -5.422 1.00 96.50 117 LEU A C 1
ATOM 894 O O . LEU A 1 117 ? -5.850 5.817 -5.625 1.00 96.50 117 LEU A O 1
ATOM 898 N N . GLY A 1 118 ? -7.631 4.711 -6.375 1.00 94.75 118 GLY A N 1
ATOM 899 C CA . GLY A 1 118 ? -7.595 5.311 -7.712 1.00 94.75 118 GLY A CA 1
ATOM 900 C C . GLY A 1 118 ? -6.349 4.952 -8.533 1.00 94.75 118 GLY A C 1
ATOM 901 O O . GLY A 1 118 ? -6.041 5.643 -9.502 1.00 94.75 118 GLY A O 1
ATOM 902 N N . VAL A 1 119 ? -5.634 3.888 -8.161 1.00 94.94 119 VAL A N 1
ATOM 903 C CA . VAL A 1 119 ? -4.481 3.357 -8.900 1.00 94.94 119 VAL A CA 1
ATOM 904 C 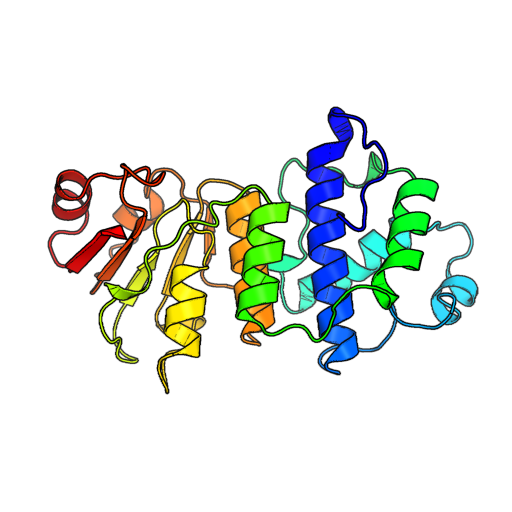C . VAL A 1 119 ? -4.986 2.449 -10.024 1.00 94.94 119 VAL A C 1
ATOM 906 O O . VAL A 1 119 ? -6.024 1.796 -9.893 1.00 94.94 119 VAL A O 1
ATOM 909 N N . SER A 1 120 ? -4.265 2.398 -11.149 1.00 91.00 120 SER A N 1
ATOM 910 C CA . SER A 1 120 ? -4.672 1.581 -12.296 1.00 91.00 120 SER A CA 1
ATOM 911 C C . SER A 1 120 ? -4.849 0.112 -11.905 1.00 91.00 120 SER A C 1
ATOM 913 O O . SER A 1 120 ? -3.948 -0.509 -11.348 1.00 91.00 120 SER A O 1
ATOM 915 N N . THR A 1 121 ? -5.999 -0.465 -12.250 1.00 89.19 121 THR A N 1
ATOM 916 C CA . THR A 1 121 ? -6.299 -1.897 -12.077 1.00 89.19 121 THR A CA 1
ATOM 917 C C . THR A 1 121 ? -6.084 -2.706 -13.358 1.00 89.19 121 THR A C 1
ATOM 919 O O . THR A 1 121 ? -6.252 -3.924 -13.377 1.00 89.19 121 THR A O 1
ATOM 922 N N . ARG A 1 122 ? -5.722 -2.043 -14.463 1.00 84.19 122 ARG A N 1
ATOM 923 C CA . ARG A 1 122 ? -5.545 -2.674 -15.776 1.00 84.19 122 ARG A CA 1
ATOM 924 C C . ARG A 1 122 ? -4.096 -3.116 -15.941 1.00 84.19 122 ARG A C 1
ATOM 926 O O . ARG A 1 122 ? -3.253 -2.319 -16.333 1.00 84.19 122 ARG A O 1
ATOM 933 N N . LEU A 1 123 ? -3.826 -4.389 -15.664 1.00 84.12 123 LEU A N 1
ATOM 934 C CA . LEU A 1 123 ? -2.480 -4.967 -15.713 1.00 84.12 123 LEU A CA 1
ATOM 935 C C . LEU A 1 123 ? -2.464 -6.182 -16.647 1.00 84.12 123 LEU A C 1
ATOM 937 O O . LEU A 1 123 ? -3.139 -7.173 -16.367 1.00 84.12 123 LEU A O 1
ATOM 941 N N . ALA A 1 124 ? -1.682 -6.159 -17.731 1.00 82.00 124 ALA A N 1
ATOM 942 C CA . ALA A 1 124 ? -1.504 -7.344 -18.579 1.00 82.00 124 ALA A CA 1
ATOM 943 C C . ALA A 1 124 ? -0.326 -8.202 -18.087 1.00 82.00 124 ALA A C 1
ATOM 945 O O . ALA A 1 124 ? 0.737 -8.257 -18.692 1.00 82.00 124 ALA A O 1
ATOM 946 N N . LYS A 1 125 ? -0.523 -8.894 -16.963 1.00 81.19 125 LYS A N 1
ATOM 947 C CA . LYS A 1 125 ? 0.532 -9.614 -16.223 1.00 81.19 125 LYS A CA 1
ATOM 948 C C . LYS A 1 125 ? 1.210 -10.754 -17.011 1.00 81.19 125 LYS A C 1
ATOM 950 O O . LYS A 1 125 ? 2.325 -11.145 -16.688 1.00 81.19 125 LYS A O 1
ATOM 955 N N . SER A 1 126 ? 0.561 -11.275 -18.056 1.00 72.19 126 SER A N 1
ATOM 956 C CA . SER A 1 126 ? 0.981 -12.476 -18.798 1.00 72.19 126 SER A CA 1
ATOM 957 C C . SER A 1 126 ? 2.300 -12.351 -19.568 1.00 72.19 126 SER A C 1
ATOM 959 O O . SER A 1 126 ? 2.852 -13.365 -19.980 1.00 72.19 126 SER A O 1
ATOM 961 N N . SER A 1 127 ? 2.792 -11.135 -19.808 1.00 71.81 127 SER A N 1
ATOM 962 C CA . SER A 1 127 ? 4.060 -10.881 -20.506 1.00 71.81 127 SER A CA 1
ATOM 963 C C . SER A 1 127 ? 5.258 -10.726 -19.563 1.00 71.81 127 SER A C 1
ATOM 965 O O . SER A 1 127 ? 6.375 -10.502 -20.031 1.00 71.81 127 SER A O 1
ATOM 967 N N . LEU A 1 128 ? 5.059 -10.838 -18.246 1.00 83.38 128 LEU A N 1
ATOM 968 C CA . LEU A 1 128 ? 6.149 -10.708 -17.285 1.00 83.38 128 LEU A CA 1
ATOM 969 C C . LEU A 1 128 ? 7.060 -11.942 -17.305 1.00 83.38 128 LEU A C 1
ATOM 971 O O . LEU A 1 128 ? 6.612 -13.087 -17.348 1.00 83.38 128 LEU A O 1
ATOM 975 N N . HIS A 1 129 ? 8.369 -11.695 -17.281 1.00 84.19 129 HIS A N 1
ATOM 976 C CA . HIS A 1 129 ? 9.382 -12.745 -17.316 1.00 84.19 129 HIS A CA 1
ATOM 977 C C . HIS A 1 129 ? 9.530 -13.449 -15.963 1.00 84.19 129 HIS A C 1
ATOM 979 O O . HIS A 1 129 ? 9.288 -12.863 -14.907 1.00 84.19 129 HIS A O 1
ATOM 985 N N . ARG A 1 130 ? 10.038 -14.690 -16.001 1.00 86.94 130 ARG A N 1
ATOM 986 C CA . ARG A 1 130 ? 10.387 -15.435 -14.789 1.00 86.94 130 ARG A CA 1
ATOM 987 C C . ARG A 1 130 ? 11.547 -14.764 -14.053 1.00 86.94 130 ARG A C 1
ATOM 989 O O . ARG A 1 130 ? 12.631 -14.605 -14.619 1.00 86.94 130 ARG A O 1
ATOM 996 N N . LEU A 1 131 ? 11.343 -14.423 -12.783 1.00 91.00 131 LEU A N 1
ATOM 997 C CA . LEU A 1 131 ? 12.384 -13.833 -11.941 1.00 91.00 131 LEU A CA 1
ATOM 998 C C . LEU A 1 131 ? 13.213 -14.885 -11.195 1.00 91.00 131 LEU A C 1
ATOM 1000 O O . LEU A 1 131 ? 12.805 -16.035 -11.034 1.00 91.00 131 LEU A O 1
ATOM 1004 N N . LYS A 1 132 ? 14.408 -14.470 -10.764 1.00 91.62 132 LYS A N 1
ATOM 1005 C CA . LYS A 1 132 ? 15.322 -15.231 -9.910 1.00 91.62 132 LYS A CA 1
ATOM 1006 C C . LYS A 1 132 ? 15.681 -14.387 -8.681 1.00 91.62 132 LYS A C 1
ATOM 1008 O O . LYS A 1 132 ? 15.707 -13.162 -8.808 1.00 91.62 132 LYS A O 1
ATOM 1013 N N . PRO A 1 133 ? 16.062 -15.001 -7.547 1.00 93.25 133 PRO A N 1
ATOM 1014 C CA . PRO A 1 133 ? 16.305 -14.276 -6.292 1.00 93.25 133 PRO A CA 1
ATOM 1015 C C . PRO A 1 133 ? 17.424 -13.221 -6.349 1.00 93.25 133 PRO A C 1
ATOM 1017 O O . PRO A 1 133 ? 17.437 -12.286 -5.560 1.00 93.25 133 PRO A O 1
ATOM 1020 N N . HIS A 1 134 ? 18.381 -13.356 -7.275 1.00 92.19 134 HIS A N 1
ATOM 1021 C CA . HIS A 1 134 ? 19.484 -12.400 -7.433 1.00 92.19 134 HIS A CA 1
ATOM 1022 C C . HIS A 1 134 ? 19.165 -11.236 -8.377 1.00 92.19 134 HIS A C 1
ATOM 1024 O O . HIS A 1 134 ? 19.981 -10.321 -8.483 1.00 92.19 134 HIS A O 1
ATOM 1030 N N . HIS A 1 135 ? 18.030 -11.278 -9.084 1.00 95.62 135 HIS A N 1
ATOM 1031 C CA . HIS A 1 135 ? 17.648 -10.183 -9.965 1.00 95.62 135 HIS A CA 1
ATOM 1032 C C . HIS A 1 135 ? 17.311 -8.930 -9.149 1.00 95.62 135 HIS A C 1
ATOM 1034 O O . HIS A 1 135 ? 16.802 -9.010 -8.031 1.00 95.62 135 HIS A O 1
ATOM 1040 N N . ARG A 1 136 ? 17.545 -7.761 -9.741 1.00 96.81 136 ARG A N 1
ATOM 1041 C CA . ARG A 1 136 ? 17.079 -6.464 -9.249 1.00 96.81 136 ARG A CA 1
ATOM 1042 C C . ARG A 1 136 ? 16.047 -5.903 -10.208 1.00 96.81 136 ARG A C 1
ATOM 1044 O O . ARG A 1 136 ? 16.321 -5.727 -11.397 1.00 96.81 136 ARG A O 1
ATOM 1051 N N . VAL A 1 137 ? 14.870 -5.602 -9.678 1.00 97.56 137 VAL A N 1
ATOM 1052 C CA . VAL A 1 137 ? 13.711 -5.164 -10.449 1.00 97.56 137 VAL A CA 1
ATOM 1053 C C . VAL A 1 137 ? 13.274 -3.786 -9.981 1.00 97.56 137 VAL A C 1
ATOM 1055 O O . VAL A 1 137 ? 12.971 -3.591 -8.806 1.00 97.56 137 VAL A O 1
ATOM 1058 N N . LEU A 1 138 ? 13.225 -2.839 -10.912 1.00 98.06 138 LEU A N 1
ATOM 1059 C CA . LEU A 1 138 ? 12.583 -1.547 -10.706 1.00 98.06 138 LEU A CA 1
ATOM 1060 C C . LEU A 1 138 ? 11.158 -1.620 -11.257 1.00 98.06 138 LEU A C 1
ATOM 1062 O O . LEU A 1 138 ? 10.979 -1.737 -12.468 1.00 98.06 138 LEU A O 1
ATOM 1066 N N . GLU A 1 139 ? 10.157 -1.541 -10.385 1.00 97.88 139 GLU A N 1
ATOM 1067 C CA . GLU A 1 139 ? 8.775 -1.286 -10.794 1.00 97.88 139 GLU A CA 1
ATOM 1068 C C . GLU A 1 139 ? 8.565 0.223 -10.962 1.00 97.88 139 GLU A C 1
ATOM 1070 O O . GLU A 1 139 ? 8.939 1.017 -10.097 1.00 97.88 139 GLU A O 1
ATOM 1075 N N . LEU A 1 140 ? 8.005 0.611 -12.105 1.00 97.81 140 LEU A N 1
ATOM 1076 C CA . LEU A 1 140 ? 7.766 1.993 -12.496 1.00 97.81 140 LEU A CA 1
ATOM 1077 C C . LEU A 1 140 ? 6.471 2.557 -11.880 1.00 97.81 140 LEU A C 1
ATOM 1079 O O . LEU A 1 140 ? 5.538 1.794 -11.620 1.00 97.81 140 LEU A O 1
ATOM 1083 N N . PRO A 1 141 ? 6.365 3.895 -11.750 1.00 97.44 141 PRO A N 1
ATOM 1084 C CA . PRO A 1 141 ? 5.128 4.559 -11.352 1.00 97.44 141 PRO A CA 1
ATOM 1085 C C . PRO A 1 141 ? 3.923 4.159 -12.211 1.00 97.44 141 PRO A C 1
ATOM 1087 O O . PRO A 1 141 ? 4.027 4.058 -13.439 1.00 97.44 141 PRO A O 1
ATOM 1090 N N . GLY A 1 142 ? 2.771 3.999 -11.561 1.00 95.00 142 GLY A N 1
ATOM 1091 C CA . GLY A 1 142 ? 1.466 3.733 -12.176 1.00 95.00 142 GLY A CA 1
ATOM 1092 C C . GLY A 1 142 ? 0.750 2.493 -11.633 1.00 95.00 142 GLY A C 1
ATOM 1093 O O . GLY A 1 142 ? -0.480 2.473 -11.573 1.00 95.00 142 GLY A O 1
ATOM 1094 N N . SER A 1 143 ? 1.492 1.457 -11.226 1.00 94.44 143 SER A N 1
ATOM 1095 C CA . SER A 1 143 ? 0.924 0.186 -10.740 1.00 94.44 143 SER A CA 1
ATOM 1096 C C . SER A 1 143 ? 0.911 0.046 -9.217 1.00 94.44 143 SER A C 1
ATOM 1098 O O . SER A 1 143 ? 0.195 -0.815 -8.711 1.00 94.44 143 SER A O 1
ATOM 1100 N N . GLY A 1 144 ? 1.662 0.865 -8.470 1.00 95.56 144 GLY A N 1
ATOM 1101 C CA . GLY A 1 144 ? 1.645 0.870 -7.000 1.00 95.56 144 GLY A CA 1
ATOM 1102 C C . GLY A 1 144 ? 2.021 -0.467 -6.348 1.00 95.56 144 GLY A C 1
ATOM 1103 O O . GLY A 1 144 ? 1.447 -0.829 -5.326 1.00 95.56 144 GLY A O 1
ATOM 1104 N N . GLY A 1 145 ? 2.946 -1.229 -6.937 1.00 96.75 145 GLY A N 1
ATOM 1105 C CA . GLY A 1 145 ? 3.427 -2.506 -6.398 1.00 96.75 145 GLY A CA 1
ATOM 1106 C C . GLY A 1 145 ? 2.635 -3.730 -6.852 1.00 96.75 145 GLY A C 1
ATOM 1107 O O . GLY A 1 145 ? 2.952 -4.846 -6.444 1.00 96.75 145 GLY A O 1
ATOM 1108 N N . GLN A 1 146 ? 1.599 -3.566 -7.678 1.00 96.88 146 GLN A N 1
ATOM 1109 C CA . GLN A 1 146 ? 0.777 -4.693 -8.127 1.00 96.88 146 GLN A CA 1
ATOM 1110 C C . GLN A 1 146 ? 1.544 -5.679 -9.024 1.00 96.88 146 GLN A C 1
ATOM 1112 O O . GLN A 1 146 ? 1.239 -6.875 -9.009 1.00 96.88 146 GLN A O 1
ATOM 1117 N N . LEU A 1 147 ? 2.535 -5.211 -9.796 1.00 95.81 147 LEU A N 1
ATOM 1118 C CA . LEU A 1 147 ? 3.367 -6.099 -10.619 1.00 95.81 147 LEU A CA 1
ATOM 1119 C C . LEU A 1 147 ? 4.331 -6.895 -9.733 1.00 95.81 147 LEU A C 1
ATOM 1121 O O . LEU A 1 147 ? 4.432 -8.113 -9.883 1.00 95.81 147 LEU A O 1
ATOM 1125 N N . ALA A 1 148 ? 4.967 -6.235 -8.762 1.00 96.50 148 ALA A N 1
ATOM 1126 C CA . ALA A 1 148 ? 5.789 -6.881 -7.750 1.00 96.50 148 ALA A CA 1
ATOM 1127 C C . ALA A 1 148 ? 4.986 -7.906 -6.943 1.00 96.50 148 ALA A C 1
ATOM 1129 O O . ALA A 1 148 ? 5.445 -9.033 -6.780 1.00 96.50 148 ALA A O 1
ATOM 1130 N N . TYR A 1 149 ? 3.767 -7.565 -6.510 1.00 96.81 149 TYR A N 1
ATOM 1131 C CA . TYR A 1 149 ? 2.874 -8.494 -5.816 1.00 96.81 149 TYR A CA 1
ATOM 1132 C C . TYR A 1 149 ? 2.627 -9.763 -6.636 1.00 96.81 149 TYR A C 1
ATOM 1134 O O . TYR A 1 149 ? 2.812 -10.875 -6.140 1.00 96.81 149 TYR A O 1
ATOM 1142 N N . HIS A 1 150 ? 2.245 -9.605 -7.906 1.00 95.12 150 HIS A N 1
ATOM 1143 C CA . HIS A 1 150 ? 2.012 -10.743 -8.788 1.00 95.12 150 HIS A CA 1
ATOM 1144 C C . HIS A 1 150 ? 3.269 -11.604 -8.943 1.00 95.12 150 HIS A C 1
ATOM 1146 O O . HIS A 1 150 ? 3.196 -12.824 -8.847 1.00 95.12 150 HIS A O 1
ATOM 1152 N N . LEU A 1 151 ? 4.430 -10.986 -9.148 1.00 94.00 151 LEU A N 1
ATOM 1153 C CA . LEU A 1 151 ? 5.682 -11.709 -9.349 1.00 94.00 151 LEU A CA 1
ATOM 1154 C C . LEU A 1 151 ? 6.134 -12.457 -8.090 1.00 94.00 151 LEU A C 1
ATOM 1156 O O . LEU A 1 151 ? 6.484 -13.627 -8.193 1.00 94.00 151 LEU A O 1
ATOM 1160 N N . VAL A 1 152 ? 6.060 -11.825 -6.917 1.00 94.75 152 VAL A N 1
ATOM 1161 C CA . VAL A 1 152 ? 6.395 -12.439 -5.619 1.00 94.75 152 VAL A CA 1
ATOM 1162 C C . VAL A 1 152 ? 5.457 -13.602 -5.286 1.00 94.75 152 VAL A C 1
ATOM 1164 O O . VAL A 1 152 ? 5.891 -14.606 -4.740 1.00 94.75 152 VAL A O 1
ATOM 1167 N N . THR A 1 153 ? 4.171 -13.504 -5.629 1.00 93.50 153 THR A N 1
ATOM 1168 C CA . THR A 1 153 ? 3.190 -14.564 -5.318 1.00 93.50 153 THR A CA 1
ATOM 1169 C C . THR A 1 153 ? 3.170 -15.715 -6.321 1.00 93.50 153 THR A C 1
ATOM 1171 O O . THR A 1 153 ? 2.618 -16.770 -6.021 1.00 93.50 153 THR A O 1
ATOM 1174 N N . THR A 1 154 ? 3.767 -15.539 -7.501 1.00 90.62 154 THR A N 1
ATOM 1175 C CA . THR A 1 154 ? 3.827 -16.570 -8.554 1.00 90.62 154 THR A CA 1
ATOM 1176 C C . THR A 1 154 ? 5.188 -17.250 -8.674 1.00 90.62 154 THR A C 1
ATOM 1178 O O . THR A 1 154 ? 5.308 -18.236 -9.402 1.00 90.62 154 THR A O 1
ATOM 1181 N N . HIS A 1 155 ? 6.212 -16.738 -7.990 1.00 89.00 155 HIS A N 1
ATOM 1182 C CA . HIS A 1 155 ? 7.574 -17.253 -8.055 1.00 89.00 155 HIS A CA 1
ATOM 1183 C C . HIS A 1 155 ? 8.090 -17.597 -6.665 1.00 89.00 155 HIS A C 1
ATOM 1185 O O . HIS A 1 155 ? 8.229 -16.722 -5.813 1.00 89.00 155 HIS A O 1
ATOM 1191 N N . ASP A 1 156 ? 8.458 -18.861 -6.480 1.00 85.12 156 ASP A N 1
ATOM 1192 C CA . ASP A 1 156 ? 9.152 -19.300 -5.275 1.00 85.12 156 ASP A CA 1
ATOM 1193 C C . ASP A 1 156 ? 10.504 -18.575 -5.128 1.00 85.12 156 ASP A C 1
ATOM 1195 O O . ASP A 1 156 ? 11.151 -18.212 -6.118 1.00 85.12 156 ASP A O 1
ATOM 1199 N N . ASP A 1 157 ? 10.927 -18.365 -3.880 1.00 89.56 157 ASP A N 1
ATOM 1200 C CA . ASP A 1 157 ? 12.199 -17.742 -3.478 1.00 89.56 157 ASP A CA 1
ATOM 1201 C C . ASP A 1 157 ? 12.412 -16.278 -3.922 1.00 89.56 157 ASP A C 1
ATOM 1203 O O . ASP A 1 157 ? 13.501 -15.721 -3.755 1.00 89.56 157 ASP A O 1
ATOM 1207 N N . VAL A 1 158 ? 11.391 -15.618 -4.473 1.00 93.25 158 VAL A N 1
ATOM 1208 C CA . VAL A 1 158 ? 11.431 -14.191 -4.818 1.00 93.25 158 VAL A CA 1
ATOM 1209 C C . VAL A 1 158 ? 10.749 -13.391 -3.716 1.00 93.25 158 VAL A C 1
ATOM 1211 O O . VAL A 1 158 ? 9.530 -13.414 -3.578 1.00 93.25 158 VAL A O 1
ATOM 1214 N N . TYR A 1 159 ? 11.535 -12.632 -2.954 1.00 94.19 159 TYR A N 1
ATOM 1215 C CA . TYR A 1 159 ? 11.026 -11.792 -1.872 1.00 94.19 159 TYR A CA 1
ATOM 1216 C C . TYR A 1 159 ? 11.023 -10.314 -2.252 1.00 94.19 159 TYR A C 1
ATOM 1218 O O . TYR A 1 159 ? 11.944 -9.815 -2.908 1.00 94.19 159 TYR A O 1
ATOM 1226 N N . LEU A 1 160 ? 9.988 -9.598 -1.805 1.00 95.69 160 LEU A N 1
ATOM 1227 C CA . LEU A 1 160 ? 9.759 -8.199 -2.162 1.00 95.69 160 LEU A CA 1
ATOM 1228 C C . LEU A 1 160 ? 10.951 -7.307 -1.784 1.00 95.69 160 LEU A C 1
ATOM 1230 O O . LEU A 1 160 ? 11.461 -6.574 -2.626 1.00 95.69 160 LEU A O 1
ATOM 1234 N N . GLN A 1 161 ? 11.412 -7.405 -0.536 1.00 94.38 161 GLN A N 1
ATOM 1235 C CA . GLN A 1 161 ? 12.496 -6.595 0.025 1.00 94.38 161 GLN A CA 1
ATOM 1236 C C . GLN A 1 161 ? 13.860 -6.838 -0.631 1.00 94.38 161 GLN A C 1
ATOM 1238 O O . GLN A 1 161 ? 14.716 -5.955 -0.614 1.00 94.38 161 GLN A O 1
ATOM 1243 N N . ASP A 1 162 ? 14.054 -8.020 -1.217 1.00 93.94 162 ASP A N 1
ATOM 1244 C CA . ASP A 1 162 ? 15.323 -8.405 -1.819 1.00 93.94 162 ASP A CA 1
ATOM 1245 C C . ASP A 1 162 ? 15.350 -8.038 -3.300 1.00 93.94 162 ASP A C 1
ATOM 1247 O O . ASP A 1 162 ? 16.318 -7.469 -3.794 1.00 93.94 162 ASP A O 1
ATOM 1251 N N . VAL A 1 163 ? 14.286 -8.331 -4.038 1.00 96.19 163 VAL A N 1
ATOM 1252 C CA . VAL A 1 163 ? 14.322 -8.247 -5.502 1.00 96.19 163 VAL A CA 1
ATOM 1253 C C . VAL A 1 163 ? 13.853 -6.889 -6.013 1.00 96.19 163 VAL A C 1
ATOM 1255 O O . VAL A 1 163 ? 14.359 -6.412 -7.032 1.00 96.19 163 VAL A O 1
ATOM 1258 N N . PHE A 1 164 ? 12.923 -6.234 -5.318 1.00 97.56 164 PHE A N 1
ATOM 1259 C CA . PHE A 1 164 ? 12.191 -5.107 -5.884 1.00 97.56 164 PHE A CA 1
ATOM 1260 C C . PHE A 1 164 ? 12.624 -3.747 -5.351 1.00 97.56 164 PHE A C 1
ATOM 1262 O O . PHE A 1 164 ? 13.127 -3.569 -4.245 1.00 97.56 164 PHE A O 1
ATOM 1269 N N . THR A 1 165 ? 12.376 -2.740 -6.172 1.00 98.06 165 THR A N 1
ATOM 1270 C CA . THR A 1 165 ? 12.218 -1.350 -5.770 1.00 98.06 165 THR A CA 1
ATOM 1271 C C . THR A 1 165 ? 11.020 -0.803 -6.523 1.00 98.06 165 THR A C 1
ATOM 1273 O O . THR A 1 165 ? 10.974 -0.887 -7.746 1.00 98.06 165 THR A O 1
ATOM 1276 N N . ILE A 1 166 ? 10.039 -0.283 -5.795 1.00 98.38 166 ILE A N 1
ATOM 1277 C CA . ILE A 1 166 ? 8.784 0.218 -6.348 1.00 98.38 166 ILE A CA 1
ATOM 1278 C C . ILE A 1 166 ? 8.859 1.740 -6.355 1.00 98.38 166 ILE A C 1
ATOM 1280 O O . ILE A 1 166 ? 8.823 2.373 -5.298 1.00 98.38 166 ILE A O 1
ATOM 1284 N N . ALA A 1 167 ? 9.001 2.328 -7.539 1.00 98.19 167 ALA A N 1
ATOM 1285 C CA . ALA A 1 167 ? 8.901 3.766 -7.710 1.00 98.19 167 ALA A CA 1
ATOM 1286 C C . ALA A 1 167 ? 7.424 4.155 -7.847 1.00 98.19 167 ALA A C 1
ATOM 1288 O O . ALA A 1 167 ? 6.721 3.653 -8.716 1.00 98.19 167 ALA A O 1
ATOM 1289 N N . CYS A 1 168 ? 6.968 5.060 -6.989 1.00 97.88 168 CYS A N 1
ATOM 1290 C CA . CYS A 1 168 ? 5.588 5.524 -6.925 1.00 97.88 168 CYS A CA 1
ATOM 1291 C C . CYS A 1 168 ? 5.484 6.971 -7.406 1.00 97.88 168 CYS A C 1
ATOM 1293 O O . CYS A 1 168 ? 6.359 7.800 -7.127 1.00 97.88 168 CYS A O 1
ATOM 1295 N N . GLY A 1 169 ? 4.397 7.269 -8.117 1.00 96.31 169 GLY A N 1
ATOM 1296 C CA . GLY A 1 169 ? 4.093 8.604 -8.625 1.00 96.31 169 GLY A CA 1
ATOM 1297 C C . GLY A 1 169 ? 3.584 9.569 -7.556 1.00 96.31 169 GLY A C 1
ATOM 1298 O O . GLY A 1 169 ? 3.902 10.757 -7.592 1.00 96.31 169 GLY A O 1
ATOM 1299 N N . ASP A 1 170 ? 2.807 9.059 -6.607 1.00 96.75 170 ASP A N 1
ATOM 1300 C CA . ASP A 1 170 ? 2.175 9.835 -5.548 1.00 96.75 170 ASP A CA 1
ATOM 1301 C C . ASP A 1 170 ? 1.992 8.997 -4.269 1.00 96.75 170 ASP A C 1
ATOM 1303 O O . ASP A 1 170 ? 2.476 7.863 -4.151 1.00 96.75 170 ASP A O 1
ATOM 1307 N N . TRP A 1 171 ? 1.297 9.572 -3.285 1.00 97.31 171 TRP A N 1
ATOM 1308 C CA . TRP A 1 171 ? 1.006 8.882 -2.036 1.00 97.31 171 TRP A CA 1
ATOM 1309 C C . TRP A 1 171 ? 0.078 7.677 -2.219 1.00 97.31 171 TRP A C 1
ATOM 1311 O O . TRP A 1 171 ? 0.229 6.710 -1.481 1.00 97.31 171 TRP A O 1
ATOM 1321 N N . ARG A 1 172 ? -0.845 7.695 -3.191 1.00 97.75 172 ARG A N 1
ATOM 1322 C CA . ARG A 1 172 ? -1.825 6.618 -3.409 1.00 97.75 172 ARG A CA 1
ATOM 1323 C C . ARG A 1 172 ? -1.116 5.346 -3.843 1.00 97.75 172 ARG A C 1
ATOM 1325 O O . ARG A 1 172 ? -1.323 4.282 -3.260 1.00 97.75 172 ARG A O 1
ATOM 1332 N N . GLU A 1 173 ? -0.206 5.476 -4.806 1.00 97.75 173 GLU A N 1
ATOM 1333 C CA . GLU A 1 173 ? 0.659 4.377 -5.231 1.00 97.75 173 GLU A CA 1
ATOM 1334 C C . GLU A 1 173 ? 1.598 3.919 -4.109 1.00 97.75 173 GLU A C 1
ATOM 1336 O O . GLU A 1 173 ? 1.822 2.721 -3.945 1.00 97.75 173 GLU A O 1
ATOM 1341 N N . ALA A 1 174 ? 2.154 4.848 -3.323 1.00 98.19 174 ALA A N 1
ATOM 1342 C CA . ALA A 1 174 ? 3.038 4.505 -2.209 1.00 98.19 174 ALA A CA 1
ATOM 1343 C C . ALA A 1 174 ? 2.302 3.755 -1.085 1.00 98.19 174 ALA A C 1
ATOM 1345 O O . ALA A 1 174 ? 2.848 2.794 -0.538 1.00 98.19 174 ALA A O 1
ATOM 1346 N N . THR A 1 175 ? 1.065 4.151 -0.774 1.00 98.44 175 THR A N 1
ATOM 1347 C CA . THR A 1 175 ? 0.184 3.446 0.161 1.00 98.44 175 THR A CA 1
ATOM 1348 C C . THR A 1 175 ? -0.136 2.055 -0.368 1.00 98.44 175 THR A C 1
ATOM 1350 O O . THR A 1 175 ? 0.047 1.092 0.372 1.00 98.44 175 THR A O 1
ATOM 1353 N N . LEU A 1 176 ? -0.534 1.909 -1.640 1.00 98.62 176 LEU A N 1
ATOM 1354 C CA . LEU A 1 176 ? -0.807 0.591 -2.224 1.00 98.62 176 LEU A CA 1
ATOM 1355 C C . LEU A 1 176 ? 0.422 -0.324 -2.155 1.00 98.62 176 LEU A C 1
ATOM 1357 O O . LEU A 1 176 ? 0.299 -1.474 -1.743 1.00 98.62 176 LEU A O 1
ATOM 1361 N N . ALA A 1 177 ? 1.610 0.196 -2.463 1.00 98.44 177 ALA A N 1
ATOM 1362 C CA . ALA A 1 177 ? 2.852 -0.564 -2.374 1.00 98.44 177 ALA A CA 1
ATOM 1363 C C . ALA A 1 177 ? 3.176 -0.974 -0.923 1.00 98.44 177 ALA A C 1
ATOM 1365 O O . ALA A 1 177 ? 3.671 -2.074 -0.674 1.00 98.44 177 ALA A O 1
ATOM 1366 N N . GLY A 1 178 ? 2.839 -0.123 0.052 1.00 98.31 178 GLY A N 1
ATOM 1367 C CA . GLY A 1 178 ? 2.853 -0.477 1.471 1.00 98.31 178 GLY A CA 1
ATOM 1368 C C . GLY A 1 178 ? 1.873 -1.606 1.800 1.00 98.31 178 GLY A C 1
ATOM 1369 O O . GLY A 1 178 ? 2.248 -2.562 2.469 1.00 98.31 178 GLY A O 1
ATOM 1370 N N . LEU A 1 179 ? 0.640 -1.549 1.297 1.00 98.50 179 LEU A N 1
ATOM 1371 C CA . LEU A 1 179 ? -0.363 -2.602 1.498 1.00 98.50 179 LEU A CA 1
ATOM 1372 C C . LEU A 1 179 ? 0.031 -3.928 0.837 1.00 98.50 179 LEU A C 1
ATOM 1374 O O . LEU A 1 179 ? -0.232 -4.987 1.401 1.00 98.50 179 LEU A O 1
ATOM 1378 N N . VAL A 1 180 ? 0.703 -3.881 -0.314 1.00 98.38 180 VAL A N 1
ATOM 1379 C CA . VAL A 1 180 ? 1.330 -5.049 -0.947 1.00 98.38 180 VAL A CA 1
ATOM 1380 C C . VAL A 1 180 ? 2.372 -5.662 -0.015 1.00 98.38 180 VAL A C 1
ATOM 1382 O O . VAL A 1 180 ? 2.348 -6.873 0.196 1.00 98.38 180 VAL A O 1
ATOM 1385 N N . ALA A 1 181 ? 3.242 -4.843 0.586 1.00 97.81 181 ALA A N 1
ATOM 1386 C CA . ALA A 1 181 ? 4.223 -5.307 1.564 1.00 97.81 181 ALA A CA 1
ATOM 1387 C C . ALA A 1 181 ? 3.553 -5.984 2.777 1.00 97.81 181 ALA A C 1
ATOM 1389 O O . ALA A 1 181 ? 3.976 -7.068 3.179 1.00 97.81 181 ALA A O 1
ATOM 1390 N N . VAL A 1 182 ? 2.465 -5.409 3.305 1.00 97.56 182 VAL A N 1
ATOM 1391 C CA . VAL A 1 182 ? 1.658 -6.027 4.375 1.00 97.56 182 VAL A CA 1
ATOM 1392 C C . VAL A 1 182 ? 1.073 -7.369 3.926 1.00 97.56 182 VAL A C 1
ATOM 1394 O O . VAL A 1 182 ? 1.153 -8.362 4.649 1.00 97.56 182 VAL A O 1
ATOM 1397 N N . GLU A 1 183 ? 0.496 -7.438 2.724 1.00 97.44 183 GLU A N 1
ATOM 1398 C CA . GLU A 1 183 ? -0.137 -8.657 2.215 1.00 97.44 183 GLU A CA 1
ATOM 1399 C C . GLU A 1 183 ? 0.869 -9.813 2.144 1.00 97.44 183 GLU A C 1
ATOM 1401 O O . GLU A 1 183 ? 0.588 -10.889 2.679 1.00 97.44 183 GLU A O 1
ATOM 1406 N N . VAL A 1 184 ? 2.070 -9.564 1.609 1.00 96.06 184 VAL A N 1
ATOM 1407 C CA . VAL A 1 184 ? 3.151 -10.566 1.520 1.00 96.06 184 VAL A CA 1
ATOM 1408 C C . VAL A 1 184 ? 3.876 -10.821 2.849 1.00 96.06 184 VAL A C 1
ATOM 1410 O O . VAL A 1 184 ? 4.790 -11.637 2.901 1.00 96.06 184 VAL A O 1
ATOM 1413 N N . GLY A 1 185 ? 3.466 -10.161 3.938 1.00 94.44 185 GLY A N 1
ATOM 1414 C CA . GLY A 1 185 ? 4.004 -10.388 5.280 1.00 94.44 185 GLY A CA 1
ATOM 1415 C C . GLY A 1 185 ? 5.348 -9.711 5.554 1.00 94.44 185 GLY A C 1
ATOM 1416 O O . GLY A 1 185 ? 6.037 -10.100 6.495 1.00 94.44 185 GLY A O 1
ATOM 1417 N N . LEU A 1 186 ? 5.729 -8.704 4.764 1.00 94.94 186 LEU A N 1
ATOM 1418 C CA . LEU A 1 186 ? 6.923 -7.910 5.031 1.00 94.94 186 LEU A CA 1
ATOM 1419 C C . LEU A 1 186 ? 6.706 -7.038 6.278 1.00 94.94 186 LEU A C 1
ATOM 1421 O O . LEU A 1 186 ? 5.677 -6.377 6.436 1.00 94.94 186 LEU A O 1
ATOM 1425 N N . SER A 1 187 ? 7.705 -7.036 7.156 1.00 91.06 187 SER A N 1
ATOM 1426 C CA . SER A 1 187 ? 7.811 -6.138 8.305 1.00 91.06 187 SER A CA 1
ATOM 1427 C C . SER A 1 187 ? 9.019 -5.220 8.111 1.00 91.06 187 SER A C 1
ATOM 1429 O O . SER A 1 187 ? 10.014 -5.619 7.505 1.00 91.06 187 SER A O 1
ATOM 1431 N N . GLY A 1 188 ? 8.937 -3.997 8.621 1.00 91.62 188 GLY A N 1
ATOM 1432 C CA . GLY A 1 188 ? 9.900 -2.925 8.403 1.00 91.62 188 GLY A CA 1
ATOM 1433 C C . GLY A 1 188 ? 9.619 -2.104 7.143 1.00 91.62 188 GLY A C 1
ATOM 1434 O O . GLY A 1 188 ? 8.489 -2.016 6.654 1.00 91.62 188 GLY A O 1
ATOM 1435 N N . ASP A 1 189 ? 10.667 -1.463 6.630 1.00 89.50 189 ASP A N 1
ATOM 1436 C CA . ASP A 1 189 ? 10.562 -0.581 5.473 1.00 89.50 189 ASP A CA 1
ATOM 1437 C C . ASP A 1 189 ? 10.331 -1.366 4.178 1.00 89.50 189 ASP A C 1
ATOM 1439 O O . ASP A 1 189 ? 11.178 -2.132 3.717 1.00 89.50 189 ASP A O 1
ATOM 1443 N N . ALA A 1 190 ? 9.184 -1.120 3.546 1.00 93.81 190 ALA A N 1
ATOM 1444 C CA . ALA A 1 190 ? 8.928 -1.589 2.192 1.00 93.81 190 ALA A CA 1
ATOM 1445 C C . ALA A 1 190 ? 9.878 -0.891 1.196 1.00 93.81 190 ALA A C 1
ATOM 1447 O O . ALA A 1 190 ? 10.176 0.298 1.379 1.00 93.81 190 ALA A O 1
ATOM 1448 N N . PRO A 1 191 ? 10.310 -1.564 0.110 1.00 96.19 191 PRO A N 1
ATOM 1449 C CA . PRO A 1 191 ? 11.247 -1.012 -0.870 1.00 96.19 191 PRO A CA 1
ATOM 1450 C C . PRO A 1 191 ? 10.558 -0.015 -1.821 1.00 96.19 191 PRO A C 1
ATOM 1452 O O . PRO A 1 191 ? 10.554 -0.179 -3.037 1.00 96.19 191 PRO A O 1
ATOM 1455 N N . VAL A 1 192 ? 9.941 1.021 -1.255 1.00 97.44 192 VAL A N 1
ATOM 1456 C CA . VAL A 1 192 ? 9.078 1.987 -1.939 1.00 97.44 192 VAL A CA 1
ATOM 1457 C C . VAL A 1 192 ? 9.750 3.349 -1.974 1.00 97.44 192 VAL A C 1
ATOM 1459 O O . VAL A 1 192 ? 10.112 3.901 -0.930 1.00 97.44 192 VAL A O 1
ATOM 1462 N N . TRP A 1 193 ? 9.881 3.918 -3.168 1.00 96.69 193 TRP A N 1
ATOM 1463 C CA . TRP A 1 193 ? 10.407 5.259 -3.389 1.00 96.69 193 TRP A CA 1
ATOM 1464 C C . TRP A 1 193 ? 9.333 6.148 -3.997 1.00 96.69 193 TRP A C 1
ATOM 1466 O O . TRP A 1 193 ? 8.825 5.857 -5.072 1.00 96.69 193 TRP A O 1
ATOM 1476 N N . LEU A 1 194 ? 9.038 7.276 -3.351 1.00 96.31 194 LEU A N 1
ATOM 1477 C CA . LEU A 1 194 ? 8.288 8.349 -3.996 1.00 96.31 194 LEU A CA 1
ATOM 1478 C C . LEU A 1 194 ? 9.226 9.043 -4.994 1.00 96.31 194 LEU A C 1
ATOM 1480 O O . LEU A 1 194 ? 10.046 9.880 -4.617 1.00 96.31 194 LEU A O 1
ATOM 1484 N N . ASP A 1 195 ? 9.177 8.608 -6.250 1.00 96.56 195 ASP A N 1
ATOM 1485 C CA . ASP A 1 195 ? 10.101 9.025 -7.306 1.00 96.56 195 ASP A CA 1
ATOM 1486 C C . ASP A 1 195 ? 9.370 9.119 -8.656 1.00 96.56 195 ASP A C 1
ATOM 1488 O O . ASP A 1 195 ? 9.662 8.354 -9.581 1.00 96.56 195 ASP A O 1
ATOM 1492 N N . PRO A 1 196 ? 8.414 10.062 -8.792 1.00 96.25 196 PRO A N 1
ATOM 1493 C CA . PRO A 1 196 ? 7.540 10.163 -9.963 1.00 96.25 196 PRO A CA 1
ATOM 1494 C C . PRO A 1 196 ? 8.287 10.334 -11.284 1.00 96.25 196 PRO A C 1
ATOM 1496 O O . PRO A 1 196 ? 7.758 9.980 -12.327 1.00 96.25 196 PRO A O 1
ATOM 1499 N N . GLU A 1 197 ? 9.506 10.873 -11.235 1.00 96.31 197 GLU A N 1
ATOM 1500 C CA . GLU A 1 197 ? 10.341 11.206 -12.394 1.00 96.31 197 GLU A CA 1
ATOM 1501 C C . GLU A 1 197 ? 11.602 10.328 -12.479 1.00 96.31 197 GLU A C 1
ATOM 1503 O O . GLU A 1 197 ? 12.573 10.680 -13.164 1.00 96.31 197 GLU A O 1
ATOM 1508 N N . LEU A 1 198 ? 11.641 9.225 -11.720 1.00 96.69 198 LEU A N 1
ATOM 1509 C CA . LEU A 1 198 ? 12.763 8.281 -11.646 1.00 96.69 198 LEU A CA 1
ATOM 1510 C C . LEU A 1 198 ? 14.121 8.968 -11.393 1.00 96.69 198 LEU A C 1
ATOM 1512 O O . LEU A 1 198 ? 15.166 8.547 -11.895 1.00 96.69 198 LEU A O 1
ATOM 1516 N N . ARG A 1 199 ? 14.137 10.109 -10.695 1.00 96.38 199 ARG A N 1
ATOM 1517 C CA . ARG A 1 199 ? 15.354 10.891 -10.435 1.00 96.38 199 ARG A CA 1
ATOM 1518 C C . ARG A 1 199 ? 16.248 10.165 -9.448 1.00 96.38 199 ARG A C 1
ATOM 1520 O O . ARG A 1 199 ? 17.464 10.168 -9.634 1.00 96.38 199 ARG A O 1
ATOM 1527 N N . ARG A 1 200 ? 15.662 9.559 -8.416 1.00 95.81 200 ARG A N 1
ATOM 1528 C CA . ARG A 1 200 ? 16.394 8.742 -7.449 1.00 95.81 200 ARG A CA 1
ATOM 1529 C C . ARG A 1 200 ? 16.865 7.458 -8.114 1.00 95.81 200 ARG A C 1
ATOM 1531 O O . ARG A 1 200 ? 18.056 7.181 -8.055 1.00 95.81 200 ARG A O 1
ATOM 1538 N N . ALA A 1 201 ? 15.991 6.756 -8.835 1.00 94.88 201 ALA A N 1
ATOM 1539 C CA . ALA A 1 201 ? 16.341 5.521 -9.538 1.00 94.88 201 ALA A CA 1
ATOM 1540 C C . ALA A 1 201 ? 17.508 5.684 -10.522 1.00 94.88 201 ALA A C 1
ATOM 1542 O O . ALA A 1 201 ? 18.370 4.812 -10.605 1.00 94.88 201 ALA A O 1
ATOM 1543 N N . ARG A 1 202 ? 17.587 6.826 -11.214 1.00 94.50 202 ARG A N 1
ATOM 1544 C CA . ARG A 1 202 ? 18.712 7.148 -12.107 1.00 94.50 202 ARG A CA 1
ATOM 1545 C C . ARG A 1 202 ? 20.003 7.519 -11.376 1.00 94.50 202 ARG A C 1
ATOM 1547 O O . ARG A 1 202 ? 21.082 7.307 -11.918 1.00 94.50 202 ARG A O 1
ATOM 1554 N N . LYS A 1 203 ? 19.913 8.101 -10.177 1.00 93.62 203 LYS A N 1
ATOM 1555 C CA . LYS A 1 203 ? 21.074 8.558 -9.391 1.00 93.62 203 LYS A CA 1
ATOM 1556 C C . LYS A 1 203 ? 21.617 7.512 -8.419 1.00 93.62 203 LYS A C 1
ATOM 1558 O O . LYS A 1 203 ? 22.765 7.640 -8.014 1.00 93.62 203 LYS A O 1
ATOM 1563 N N . ASP A 1 204 ? 20.824 6.501 -8.060 1.00 89.31 204 ASP A N 1
ATOM 1564 C CA . ASP A 1 204 ? 21.186 5.462 -7.080 1.00 89.31 204 ASP A CA 1
ATOM 1565 C C . ASP A 1 204 ? 22.414 4.637 -7.508 1.00 89.31 204 ASP A C 1
ATOM 1567 O O . ASP A 1 204 ? 23.034 3.970 -6.688 1.00 89.31 204 ASP A O 1
ATOM 1571 N N . GLY A 1 205 ? 22.781 4.661 -8.797 1.00 82.06 205 GLY A N 1
ATOM 1572 C CA . GLY A 1 205 ? 23.936 3.930 -9.334 1.00 82.06 205 GLY A CA 1
ATOM 1573 C C . GLY A 1 205 ? 23.744 2.411 -9.386 1.00 82.06 205 GLY A C 1
ATOM 1574 O O . GLY A 1 205 ? 24.626 1.691 -9.857 1.00 82.06 205 GLY A O 1
ATOM 1575 N N . ARG A 1 206 ? 22.587 1.917 -8.932 1.00 89.31 206 ARG A N 1
ATOM 1576 C CA . ARG A 1 206 ? 22.209 0.509 -8.978 1.00 89.31 206 ARG A CA 1
ATOM 1577 C C . ARG A 1 206 ? 22.007 0.044 -10.416 1.00 89.31 206 ARG A C 1
ATOM 1579 O O . ARG A 1 206 ? 21.413 0.737 -11.241 1.00 89.31 206 ARG A O 1
ATOM 1586 N N . VAL A 1 207 ? 22.487 -1.163 -10.696 1.00 92.62 207 VAL A N 1
ATOM 1587 C CA . VAL A 1 207 ? 22.208 -1.862 -11.950 1.00 92.62 207 VAL A CA 1
ATOM 1588 C C . VAL A 1 207 ? 20.919 -2.657 -11.779 1.00 92.62 207 VAL A C 1
ATOM 1590 O O . VAL A 1 207 ? 20.778 -3.406 -10.813 1.00 92.62 207 VAL A O 1
ATOM 1593 N N . TRP A 1 208 ? 19.991 -2.473 -12.712 1.00 96.31 208 TRP A N 1
ATOM 1594 C CA . TRP A 1 208 ? 18.720 -3.186 -12.759 1.00 96.31 208 TRP A CA 1
ATOM 1595 C C . TRP A 1 208 ? 18.792 -4.279 -13.818 1.00 96.31 208 TRP A C 1
ATOM 1597 O O . TRP A 1 208 ? 19.251 -4.021 -14.930 1.00 96.31 208 TR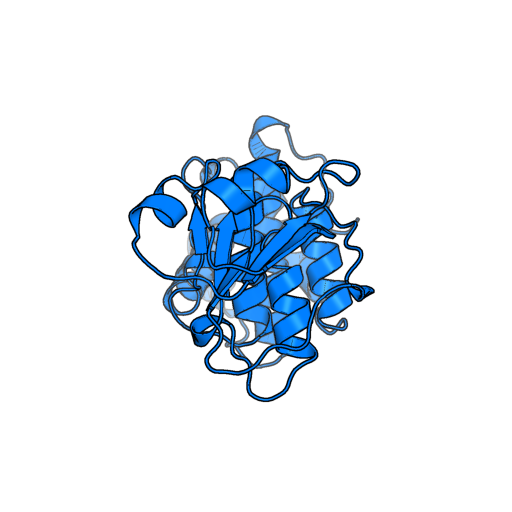P A O 1
ATOM 1607 N N . ASP A 1 209 ? 18.317 -5.474 -13.483 1.00 96.81 209 ASP A N 1
ATOM 1608 C CA . ASP A 1 209 ? 18.140 -6.553 -14.456 1.00 96.81 209 ASP A CA 1
ATOM 1609 C C . ASP A 1 209 ? 16.839 -6.352 -15.235 1.00 96.81 209 ASP A C 1
ATOM 1611 O O . ASP A 1 209 ? 16.790 -6.577 -16.445 1.00 96.81 209 ASP A O 1
ATOM 1615 N N . TYR A 1 210 ? 15.796 -5.871 -14.547 1.00 97.06 210 TYR A N 1
ATOM 1616 C CA . TYR A 1 210 ? 14.490 -5.592 -15.134 1.00 97.06 210 TYR A CA 1
ATOM 1617 C C . TYR A 1 210 ? 13.966 -4.225 -14.711 1.00 97.06 210 TYR A C 1
ATOM 1619 O O . TYR A 1 210 ? 14.063 -3.830 -13.548 1.00 97.06 210 TYR A O 1
ATOM 1627 N N . VAL A 1 211 ? 13.354 -3.535 -15.667 1.00 97.00 211 VAL A N 1
ATOM 1628 C CA . VAL A 1 211 ? 12.527 -2.354 -15.427 1.00 97.00 211 VAL A CA 1
ATOM 1629 C C . VAL A 1 211 ? 11.129 -2.698 -15.915 1.00 97.00 211 VAL A C 1
ATOM 1631 O O . VAL A 1 211 ? 10.930 -2.909 -17.111 1.00 97.00 211 VAL A O 1
ATOM 1634 N N . VAL A 1 212 ? 10.182 -2.809 -14.989 1.00 96.50 212 VAL A N 1
ATOM 1635 C CA . VAL A 1 212 ? 8.817 -3.266 -15.266 1.00 96.50 212 VAL A CA 1
ATOM 1636 C C . VAL A 1 212 ? 7.825 -2.141 -15.019 1.00 96.50 212 VAL A C 1
ATOM 1638 O O . VAL A 1 212 ? 7.959 -1.397 -14.054 1.00 96.50 212 VAL A O 1
ATOM 1641 N N . GLY A 1 213 ? 6.817 -1.996 -15.866 1.00 95.44 213 GLY A N 1
ATOM 1642 C CA . GLY A 1 213 ? 5.808 -0.958 -15.682 1.00 95.44 213 GLY A CA 1
ATOM 1643 C C . GLY A 1 213 ? 4.634 -1.115 -16.621 1.00 95.44 213 GLY A C 1
ATOM 1644 O O . GLY A 1 213 ? 4.549 -2.091 -17.358 1.00 95.44 213 GLY A O 1
ATOM 1645 N N . LEU A 1 214 ? 3.734 -0.140 -16.598 1.00 93.88 214 LEU A N 1
ATOM 1646 C CA . LEU A 1 214 ? 2.586 -0.128 -17.497 1.00 93.88 214 LEU A CA 1
ATOM 1647 C C . LEU A 1 214 ? 2.971 0.397 -18.878 1.00 93.88 214 LEU A C 1
ATOM 1649 O O . LEU A 1 214 ? 3.778 1.319 -19.002 1.00 93.88 214 LEU A O 1
ATOM 1653 N N . ASP A 1 215 ? 2.350 -0.163 -19.909 1.00 91.56 215 ASP A N 1
ATOM 1654 C CA . ASP A 1 215 ? 2.398 0.380 -21.262 1.00 91.56 215 ASP A CA 1
ATOM 1655 C C . ASP A 1 215 ? 1.721 1.768 -21.302 1.00 91.56 215 ASP A C 1
ATOM 1657 O O . ASP A 1 215 ? 0.626 1.925 -20.746 1.00 91.56 215 ASP A O 1
ATOM 1661 N N . PRO A 1 216 ? 2.314 2.787 -21.957 1.00 91.00 216 PRO A N 1
ATOM 1662 C CA . PRO A 1 216 ? 1.686 4.097 -22.129 1.00 91.00 216 PRO A CA 1
ATOM 1663 C C . PRO A 1 216 ? 0.261 4.059 -22.691 1.00 91.00 216 PRO A C 1
ATOM 1665 O O . PRO A 1 216 ? -0.603 4.807 -22.232 1.00 91.00 216 PRO A O 1
ATOM 1668 N N . ALA A 1 217 ? -0.038 3.134 -23.606 1.00 86.88 217 ALA A N 1
ATOM 1669 C CA . ALA A 1 217 ? -1.384 2.939 -24.146 1.00 86.88 217 ALA A CA 1
ATOM 1670 C C . ALA A 1 217 ? -2.396 2.437 -23.096 1.00 86.88 217 ALA A C 1
ATOM 1672 O O . ALA A 1 217 ? -3.607 2.508 -23.310 1.00 86.88 217 ALA A O 1
ATOM 1673 N N . LYS A 1 218 ? -1.914 1.933 -21.955 1.00 82.81 218 LYS A N 1
ATOM 1674 C CA . LYS A 1 218 ? -2.707 1.412 -20.832 1.00 82.81 218 LYS A CA 1
ATOM 1675 C C . LYS A 1 218 ? -2.573 2.255 -19.560 1.00 82.81 218 LYS A C 1
ATOM 1677 O O . LYS A 1 218 ? -3.022 1.824 -18.499 1.00 82.81 218 LYS A O 1
ATOM 1682 N N . GLY A 1 219 ? -2.014 3.461 -19.665 1.00 83.69 219 GLY A N 1
ATOM 1683 C CA . GLY A 1 219 ? -1.863 4.396 -18.545 1.00 83.69 219 GLY A CA 1
ATOM 1684 C C . GLY A 1 219 ? -0.456 4.460 -17.949 1.00 83.69 219 GLY A C 1
ATOM 1685 O O . GLY A 1 219 ? -0.266 5.102 -16.919 1.00 83.69 219 GLY A O 1
ATOM 1686 N N . GLY A 1 220 ? 0.534 3.827 -18.580 1.00 90.75 220 GLY A N 1
ATOM 1687 C CA . GLY A 1 220 ? 1.943 4.026 -18.256 1.00 90.75 220 GLY A CA 1
ATOM 1688 C C . GLY A 1 220 ? 2.435 5.438 -18.564 1.00 90.75 220 GLY A C 1
ATOM 1689 O O . GLY A 1 220 ? 1.946 6.111 -19.468 1.00 90.75 220 GLY A O 1
ATOM 1690 N N . ARG A 1 221 ? 3.431 5.900 -17.805 1.00 92.38 221 ARG A N 1
ATOM 1691 C CA . ARG A 1 221 ? 3.990 7.258 -17.954 1.00 92.38 221 ARG A CA 1
ATOM 1692 C C . ARG A 1 221 ? 5.273 7.304 -18.781 1.00 92.38 221 ARG A C 1
ATOM 1694 O O . ARG A 1 221 ? 5.684 8.381 -19.199 1.00 92.38 221 ARG A O 1
ATOM 1701 N N . PHE A 1 222 ? 5.919 6.158 -18.988 1.00 95.31 222 PHE A N 1
ATOM 1702 C CA . PHE A 1 222 ? 7.263 6.084 -19.553 1.00 95.31 222 PHE A CA 1
ATOM 1703 C C . PHE A 1 222 ? 7.292 5.237 -20.816 1.00 95.31 222 PHE A C 1
ATOM 1705 O O . PHE A 1 222 ? 6.796 4.114 -20.843 1.00 95.31 222 PHE A O 1
ATOM 1712 N N . GLU A 1 223 ? 7.931 5.767 -21.852 1.00 95.31 223 GLU A N 1
ATOM 1713 C CA . GLU A 1 223 ? 8.144 5.053 -23.104 1.00 95.31 223 GLU A CA 1
ATOM 1714 C C . GLU A 1 223 ? 9.384 4.155 -23.039 1.00 95.31 223 GLU A C 1
ATOM 1716 O O . GLU A 1 223 ? 10.393 4.490 -22.412 1.00 95.31 223 GLU A O 1
ATOM 1721 N N . SER A 1 224 ? 9.340 3.030 -23.760 1.00 94.69 224 SER A N 1
ATOM 1722 C CA . SER A 1 224 ? 10.424 2.039 -23.771 1.00 94.69 224 SER A CA 1
ATOM 1723 C C . SER A 1 224 ? 11.771 2.632 -24.207 1.00 94.69 224 SER A C 1
ATOM 1725 O O . SER A 1 224 ? 12.784 2.388 -23.554 1.00 94.69 224 SER A O 1
ATOM 1727 N N . LEU A 1 225 ? 11.786 3.476 -25.249 1.00 95.31 225 LEU A N 1
ATOM 1728 C CA . LEU A 1 225 ? 13.015 4.097 -25.762 1.00 95.31 225 LEU A CA 1
ATOM 1729 C C . LEU A 1 225 ? 13.708 4.959 -24.695 1.00 95.31 225 LEU A C 1
ATOM 1731 O O . LEU A 1 225 ? 14.927 4.906 -24.540 1.00 95.31 225 LEU A O 1
ATOM 1735 N N . LEU A 1 226 ? 12.929 5.736 -23.941 1.00 96.12 226 LEU A N 1
ATOM 1736 C CA . LEU A 1 226 ? 13.445 6.594 -22.878 1.00 96.12 226 LEU A CA 1
ATOM 1737 C C . LEU A 1 226 ? 14.019 5.762 -21.726 1.00 96.12 226 LEU A C 1
ATOM 1739 O O . LEU A 1 226 ? 15.114 6.038 -21.234 1.00 96.12 226 LEU A O 1
ATOM 1743 N N . LEU A 1 227 ? 13.304 4.711 -21.325 1.00 96.88 227 LEU A N 1
ATOM 1744 C CA . LEU A 1 227 ? 13.748 3.804 -20.269 1.00 96.88 227 LEU A CA 1
ATOM 1745 C C . LEU A 1 227 ? 15.028 3.060 -20.655 1.00 96.88 227 LEU A C 1
ATOM 1747 O O . LEU A 1 227 ? 15.912 2.921 -19.817 1.00 96.88 227 LEU A O 1
ATOM 1751 N N . GLN A 1 228 ? 15.171 2.646 -21.915 1.00 96.12 228 GLN A N 1
ATOM 1752 C CA . GLN A 1 228 ? 16.399 2.024 -22.420 1.00 96.12 228 GLN A CA 1
ATOM 1753 C C . GLN A 1 228 ? 17.591 2.989 -22.397 1.00 96.12 228 GLN A C 1
ATOM 1755 O O . GLN A 1 228 ? 18.712 2.568 -22.133 1.00 96.12 228 GLN A O 1
ATOM 1760 N N . GLN A 1 229 ? 17.373 4.289 -22.621 1.00 95.62 229 GLN A N 1
ATOM 1761 C CA . GLN A 1 229 ? 18.438 5.288 -22.474 1.00 95.62 229 GLN A CA 1
ATOM 1762 C C . GLN A 1 229 ? 18.853 5.470 -21.010 1.00 95.62 229 GLN A C 1
ATOM 1764 O O . GLN A 1 229 ? 20.038 5.619 -20.717 1.00 95.62 229 GLN A O 1
ATOM 1769 N N . TRP A 1 230 ? 17.892 5.469 -20.084 1.00 96.12 230 TRP A N 1
ATOM 1770 C CA . TRP A 1 230 ? 18.164 5.647 -18.655 1.00 96.12 230 TRP A CA 1
ATOM 1771 C C . TRP A 1 230 ? 18.735 4.395 -17.986 1.00 96.12 230 TRP A C 1
ATOM 1773 O O . TRP A 1 230 ? 19.572 4.508 -17.092 1.00 96.12 230 TRP A O 1
ATOM 1783 N N . PHE A 1 231 ? 18.312 3.213 -18.428 1.00 96.56 231 PHE A N 1
ATOM 1784 C CA . PHE A 1 231 ? 18.667 1.921 -17.848 1.00 96.56 231 PHE A CA 1
ATOM 1785 C C . PHE A 1 231 ? 19.154 0.947 -18.937 1.00 96.56 231 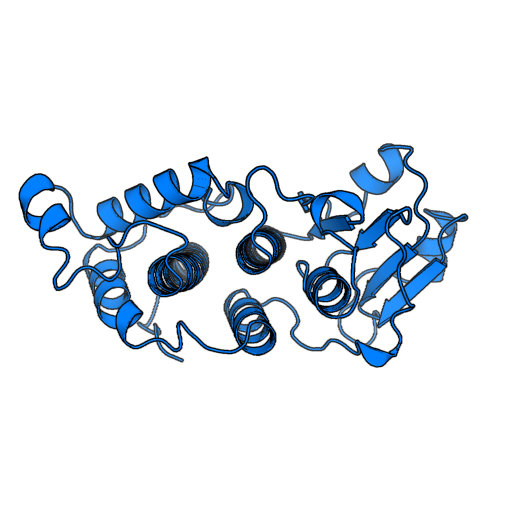PHE A C 1
ATOM 1787 O O . PHE A 1 231 ? 18.547 -0.100 -19.153 1.00 96.56 231 PHE A O 1
ATOM 1794 N N . PRO A 1 232 ? 20.280 1.239 -19.615 1.00 95.19 232 PRO A N 1
ATOM 1795 C CA . PRO A 1 232 ? 20.705 0.521 -20.825 1.00 95.19 232 PRO A CA 1
ATOM 1796 C C . PRO A 1 232 ? 21.091 -0.948 -20.612 1.00 95.19 232 PRO A C 1
ATOM 1798 O O . PRO A 1 232 ? 21.258 -1.686 -21.576 1.00 95.19 232 PRO A O 1
ATOM 1801 N N . LYS A 1 233 ? 21.273 -1.376 -19.359 1.00 94.94 233 LYS A N 1
ATOM 1802 C CA . LYS A 1 233 ? 21.598 -2.765 -18.998 1.00 94.94 233 LYS A CA 1
ATOM 1803 C C . LYS A 1 233 ? 20.372 -3.588 -18.598 1.00 94.94 233 LYS A C 1
ATOM 1805 O O . LYS A 1 233 ? 20.502 -4.797 -18.442 1.00 94.94 233 LYS A O 1
ATOM 1810 N N . ALA A 1 234 ? 19.222 -2.944 -18.414 1.00 96.12 234 ALA A N 1
ATOM 1811 C CA . ALA A 1 234 ? 18.013 -3.599 -17.950 1.00 96.12 234 ALA A CA 1
ATOM 1812 C C . ALA A 1 234 ? 17.165 -4.096 -19.121 1.00 96.12 234 ALA A C 1
ATOM 1814 O O . ALA A 1 234 ? 17.062 -3.447 -20.163 1.00 96.12 234 ALA A O 1
ATOM 1815 N N . THR A 1 235 ? 16.476 -5.212 -18.911 1.00 96.19 235 THR A N 1
ATOM 1816 C CA . THR A 1 235 ? 15.369 -5.618 -19.776 1.00 96.19 235 THR A CA 1
ATOM 1817 C C . THR A 1 235 ? 14.137 -4.791 -19.411 1.00 96.19 235 THR A C 1
ATOM 1819 O O . THR A 1 235 ? 13.636 -4.880 -18.290 1.00 96.19 235 THR A O 1
ATOM 1822 N N . VAL A 1 236 ? 13.645 -3.977 -20.347 1.00 95.81 236 VAL A N 1
ATOM 1823 C CA . VAL A 1 236 ? 12.445 -3.148 -20.147 1.00 95.81 236 VAL A CA 1
ATOM 1824 C C . VAL A 1 236 ? 11.197 -3.941 -20.539 1.00 95.81 236 VAL A C 1
ATOM 1826 O O . VAL A 1 236 ? 11.075 -4.355 -21.691 1.00 95.81 236 VAL A O 1
ATOM 1829 N N . LEU A 1 237 ? 10.266 -4.121 -19.600 1.00 94.69 237 LEU A N 1
ATOM 1830 C CA . LEU A 1 237 ? 8.999 -4.832 -19.793 1.00 94.69 237 LEU A CA 1
ATOM 1831 C C . LEU A 1 237 ? 7.827 -3.897 -19.465 1.00 94.69 237 LEU A C 1
ATOM 1833 O O . LEU A 1 237 ? 7.570 -3.602 -18.299 1.00 94.69 237 LEU A O 1
ATOM 1837 N N . LEU A 1 238 ? 7.120 -3.431 -20.494 1.00 93.81 238 LEU A N 1
ATOM 1838 C CA . LEU A 1 238 ? 5.920 -2.606 -20.340 1.00 93.81 238 LEU A CA 1
ATOM 1839 C C . LEU A 1 238 ? 4.679 -3.447 -20.644 1.00 93.81 238 LEU A C 1
ATOM 1841 O O . LEU A 1 238 ? 4.643 -4.125 -21.674 1.00 93.81 238 LEU A O 1
ATOM 1845 N N . VAL A 1 239 ? 3.704 -3.447 -19.730 1.00 90.19 239 VAL A N 1
ATOM 1846 C CA . VAL A 1 239 ? 2.540 -4.350 -19.755 1.00 90.19 239 VAL A CA 1
ATOM 1847 C C . VAL A 1 239 ? 1.197 -3.644 -19.775 1.00 90.19 239 VAL A C 1
ATOM 1849 O O . VAL A 1 239 ? 1.049 -2.559 -19.179 1.00 90.19 239 VAL A O 1
#

Radius of gyration: 18.55 Å; chains: 1; bounding box: 45×38×55 Å

Secondary structure (DSSP, 8-state):
--S-----GGGHHHHHHHHHHHHHHHHHHHTTSS-SSSSSGGGHHHHHH-TT--HHHHHHHHHHHHHHH-HHHHSPPTT--GGGS-HHHHHHHHHHGGGS-TTS-HHHHHHHHHHHTT------GGGPPPP-TT--EEEPTTSTTHHHHHHHHHSTT--HHHHEEEEESSHHHHHHHHHHHHHTT--S--SEEE-TTSHHHHHS-PPPSEEEE--GGGT-S--HHHHHHH-TTSEEEE-

Foldseek 3Di:
DQLDDPDPPVCLLVSLLLLLLLLLLLLCCVVVVDPDQLVPDVSVVCVVPVVPNALLVVSVVSLVVVCQWLVLQRPDDPPDDSVPDDSVSSVSSSVRSVVDPSVPPPLVSLLVLCVSLVAASDDPLVQDDQDDQQAAEEEAERHLCSNVLVNPVVHPNHDQQRHYAYAYQDSSSSNSQSSSCSSSPHTDDGNYHPCNPCPCVLVVPDQHQAYEYADVVRPTDDDPVVVCVSRVNYDYYHD